Protein AF-A0A8H4F7E0-F1 (afdb_monomer_lite)

Radius of gyration: 32.86 Å; chains: 1; bounding box: 74×113×72 Å

Organism: Mucor circinelloides f. lusitanicus (NCBI:txid29924)

Foldseek 3Di:
DDPVVVVVVVVVVVVVPPPPVDWAWFKALADVVQPDPQWFFFQDQAGTHTDRDDEWTFGDNDLQDGTDTPHAAAADFFAFWDARHQHDGHGDDPPDDADPSMDIGTPPRDDQQAGRDQFHTRHDLQWTWHCDDPCVVTITTHGADDFQDFADFNSSHSAQGADPRTGHHNDPPPPPPDDDDDDDDPDDPPPPVVVVVVVVCVVVVVVVCVVVVVVVVVVVVVVVVVVPDDDDDDDDDDDDDDDDDDDDDPDDDPPPPDDPDPPVVVVVPPPDPPPPDDPPDDDDDDDDDDDDDDDDDDDDDDDDDDD

Secondary structure (DSSP, 8-state):
--HHHHHHHHHHHHHHH------EEEEEB--SS-SSTTEEEEEETTEEEEEE--SS-EE--STTS--EE-S--B-STT-B--BPP---PPBP-TTPPPPTT-EEEEES---SSS-SSTT-BSB-TTEEEE-SGGGTTS-EEEEPBPTTSB-S-GGGBSSSEEETTEEEP----------------------HHHHHHHHHHHHHHHHHHHHHHHHHHHHHHHHHHHTTS---------------------------------SHHHHTTSSSSS-PPPPP-------------------PPPPPP--

pLDDT: mean 73.82, std 23.75, range [30.25, 98.56]

Structure (mmCIF, N/CA/C/O backbone):
data_AF-A0A8H4F7E0-F1
#
_entry.id   AF-A0A8H4F7E0-F1
#
loop_
_atom_site.group_PDB
_atom_site.id
_atom_site.type_symbol
_atom_site.label_atom_id
_atom_site.label_alt_id
_atom_site.label_comp_id
_atom_site.label_asym_id
_atom_site.label_entity_id
_atom_site.label_seq_id
_atom_site.pdbx_PDB_ins_code
_atom_site.Cartn_x
_atom_site.Cartn_y
_atom_site.Cartn_z
_atom_site.occupancy
_atom_site.B_iso_or_equiv
_atom_site.auth_seq_id
_atom_site.auth_comp_id
_atom_site.auth_asym_id
_atom_site.auth_atom_id
_atom_site.pdbx_PDB_model_num
ATOM 1 N N . MET A 1 1 ? 18.004 32.148 -21.676 1.00 52.09 1 MET A N 1
ATOM 2 C CA . MET A 1 1 ? 16.943 31.580 -20.814 1.00 52.09 1 MET A CA 1
ATOM 3 C C . MET A 1 1 ? 16.684 32.565 -19.692 1.00 52.09 1 MET A C 1
ATOM 5 O O . MET A 1 1 ? 17.641 32.924 -19.021 1.00 52.09 1 MET A O 1
ATOM 9 N N . SER A 1 2 ? 15.448 33.059 -19.553 1.00 66.06 2 SER A N 1
ATOM 10 C CA . SER A 1 2 ? 15.092 33.973 -18.457 1.00 66.06 2 SER A CA 1
ATOM 11 C C . SER A 1 2 ? 15.151 33.236 -17.118 1.00 66.06 2 SER A C 1
ATOM 13 O O . SER A 1 2 ? 14.793 32.058 -17.050 1.00 66.06 2 SER A O 1
ATOM 15 N N . ILE A 1 3 ? 15.581 33.935 -16.069 1.00 70.62 3 ILE A N 1
ATOM 16 C CA . ILE A 1 3 ? 15.647 33.444 -14.684 1.00 70.62 3 ILE A CA 1
ATOM 17 C C . ILE A 1 3 ? 14.265 32.947 -14.224 1.00 70.62 3 ILE A C 1
ATOM 19 O O . ILE A 1 3 ? 14.174 31.945 -13.517 1.00 70.62 3 ILE A O 1
ATOM 23 N N . ASP A 1 4 ? 13.191 33.555 -14.731 1.00 67.81 4 ASP A N 1
ATOM 24 C CA . ASP A 1 4 ? 11.808 33.162 -14.437 1.00 67.81 4 ASP A CA 1
ATOM 25 C C . ASP A 1 4 ? 11.470 31.754 -14.946 1.00 67.81 4 ASP A C 1
ATOM 27 O O . ASP A 1 4 ? 10.755 31.002 -14.289 1.00 67.81 4 ASP A O 1
ATOM 31 N N . PHE A 1 5 ? 12.035 31.350 -16.089 1.00 70.69 5 PHE A N 1
ATOM 32 C CA . PHE A 1 5 ? 11.783 30.027 -16.668 1.00 70.69 5 PHE A CA 1
ATOM 33 C C . PHE A 1 5 ? 12.478 28.924 -15.860 1.00 70.69 5 PHE A C 1
ATOM 35 O O . PHE A 1 5 ? 11.916 27.852 -15.654 1.00 70.69 5 PHE A O 1
ATOM 42 N N . ALA A 1 6 ? 13.685 29.198 -15.354 1.00 69.81 6 ALA A N 1
ATOM 43 C CA . ALA A 1 6 ? 14.401 28.273 -14.480 1.00 69.81 6 ALA A CA 1
ATOM 44 C C . ALA A 1 6 ? 13.716 28.137 -13.108 1.00 69.81 6 ALA A C 1
ATOM 46 O O . ALA A 1 6 ? 13.656 27.035 -12.568 1.00 69.81 6 ALA A O 1
ATOM 47 N N . LEU A 1 7 ? 13.148 29.226 -12.575 1.00 71.44 7 LEU A N 1
ATOM 48 C CA . LEU A 1 7 ? 12.414 29.216 -11.308 1.00 71.44 7 LEU A CA 1
ATOM 49 C C . LEU A 1 7 ? 11.110 28.409 -11.409 1.00 71.44 7 LEU A C 1
ATOM 51 O O . LEU A 1 7 ? 10.833 27.589 -10.539 1.00 71.44 7 LEU A O 1
ATOM 55 N N . VAL A 1 8 ? 10.335 28.583 -12.485 1.00 71.25 8 VAL A N 1
ATOM 56 C CA . VAL A 1 8 ? 9.084 27.833 -12.701 1.00 71.25 8 VAL A CA 1
ATOM 57 C C . VAL A 1 8 ? 9.356 26.340 -12.897 1.00 71.25 8 VAL A C 1
ATOM 59 O O . VAL A 1 8 ? 8.666 25.513 -12.303 1.00 71.25 8 VAL A O 1
ATOM 62 N N . VAL A 1 9 ? 10.400 25.978 -13.651 1.00 66.12 9 VAL A N 1
ATOM 63 C CA . VAL A 1 9 ? 10.812 24.573 -13.814 1.00 66.12 9 VAL A CA 1
ATOM 64 C C . VAL A 1 9 ? 11.320 23.984 -12.493 1.00 66.12 9 VAL A C 1
ATOM 66 O O . VAL A 1 9 ? 10.998 22.841 -12.186 1.00 66.12 9 VAL A O 1
ATOM 69 N N . ALA A 1 10 ? 12.041 24.754 -11.672 1.00 56.09 10 ALA A N 1
ATOM 70 C CA . ALA A 1 10 ? 12.473 24.305 -10.350 1.00 56.09 10 ALA A CA 1
ATOM 71 C C . ALA A 1 10 ? 11.293 24.112 -9.381 1.00 56.09 10 ALA A C 1
ATOM 73 O O . ALA A 1 10 ? 11.263 23.116 -8.665 1.00 56.09 10 ALA A O 1
ATOM 74 N N . ILE A 1 11 ? 10.297 25.008 -9.385 1.00 60.09 11 ILE A N 1
ATOM 75 C CA . ILE A 1 11 ? 9.092 24.886 -8.547 1.00 60.09 11 ILE A CA 1
ATOM 76 C C . ILE A 1 11 ? 8.239 23.685 -8.989 1.00 60.09 11 ILE A C 1
ATOM 78 O O . ILE A 1 11 ? 7.778 22.928 -8.139 1.00 60.09 11 ILE A O 1
ATOM 82 N N . LEU A 1 12 ? 8.086 23.452 -10.298 1.00 54.31 12 LEU A N 1
ATOM 83 C CA . LEU A 1 12 ? 7.388 22.272 -10.828 1.00 54.31 12 LEU A CA 1
ATOM 84 C C . LEU A 1 12 ? 8.146 20.967 -10.538 1.00 54.31 12 LEU A C 1
ATOM 86 O O . LEU A 1 12 ? 7.529 19.966 -10.182 1.00 54.31 12 LEU A O 1
ATOM 90 N N . ALA A 1 13 ? 9.479 20.973 -10.620 1.00 50.50 13 ALA A N 1
ATOM 91 C CA . ALA A 1 13 ? 10.297 19.820 -10.248 1.00 50.50 13 ALA A CA 1
ATOM 92 C C . ALA A 1 13 ? 10.236 19.533 -8.736 1.00 50.50 13 ALA A C 1
ATOM 94 O O . ALA A 1 13 ? 10.160 18.375 -8.338 1.00 50.50 13 ALA A O 1
ATOM 95 N N . LEU A 1 14 ? 10.197 20.567 -7.889 1.00 45.16 14 LEU A N 1
ATOM 96 C CA . LEU A 1 14 ? 10.049 20.428 -6.436 1.00 45.16 14 LEU A CA 1
ATOM 97 C C . LEU A 1 14 ? 8.643 19.963 -6.028 1.00 45.16 14 LEU A C 1
ATOM 99 O O . LEU A 1 14 ? 8.519 19.192 -5.078 1.00 45.16 14 LEU A O 1
ATOM 103 N N . ALA A 1 15 ? 7.597 20.350 -6.765 1.00 45.66 15 ALA A N 1
ATOM 104 C CA . ALA A 1 15 ? 6.233 19.876 -6.527 1.00 45.66 15 ALA A CA 1
ATOM 105 C C . ALA A 1 15 ? 6.058 18.369 -6.812 1.00 45.66 15 ALA A C 1
ATOM 107 O O . ALA A 1 15 ? 5.196 17.734 -6.210 1.00 45.66 15 ALA A O 1
ATOM 108 N N . HIS A 1 16 ? 6.895 17.774 -7.671 1.00 43.12 16 HIS A N 1
ATOM 109 C CA . HIS A 1 16 ? 6.851 16.338 -7.981 1.00 43.12 16 HIS A CA 1
ATOM 110 C C . HIS A 1 16 ? 7.743 15.457 -7.090 1.00 43.12 16 HIS A C 1
ATOM 112 O O . HIS A 1 16 ? 7.613 14.237 -7.135 1.00 43.12 16 HIS A O 1
ATOM 118 N N . ILE A 1 17 ? 8.621 16.037 -6.261 1.00 42.78 17 ILE A N 1
ATOM 119 C CA . ILE A 1 17 ? 9.555 15.271 -5.409 1.00 42.78 17 ILE A CA 1
ATOM 120 C C . ILE A 1 17 ? 8.967 14.959 -4.015 1.00 42.78 17 ILE A C 1
ATOM 122 O O . ILE A 1 17 ? 9.519 14.142 -3.284 1.00 42.78 17 ILE A O 1
ATOM 126 N N . ALA A 1 18 ? 7.823 15.532 -3.630 1.00 38.47 18 ALA A N 1
ATOM 127 C CA . ALA A 1 18 ? 7.344 15.476 -2.244 1.00 38.47 18 ALA A CA 1
ATOM 128 C C . ALA A 1 18 ? 5.971 14.813 -2.047 1.00 38.47 18 ALA A C 1
ATOM 130 O O . ALA A 1 18 ? 5.241 15.168 -1.128 1.00 38.47 18 ALA A O 1
ATOM 131 N N . SER A 1 19 ? 5.635 13.794 -2.837 1.00 45.19 19 SER A N 1
ATOM 132 C CA . SER A 1 19 ? 4.630 12.803 -2.416 1.00 45.19 19 SER A CA 1
ATOM 133 C C . SER A 1 19 ? 5.299 11.662 -1.650 1.00 45.19 19 SER A C 1
ATOM 135 O O . SER A 1 19 ? 4.992 10.493 -1.867 1.00 45.19 19 SER A O 1
ATOM 137 N N . ALA A 1 20 ? 6.242 11.989 -0.759 1.00 51.66 20 ALA A N 1
ATOM 138 C CA . ALA A 1 20 ? 6.596 11.060 0.298 1.00 51.66 20 ALA A CA 1
ATOM 139 C C . ALA A 1 20 ? 5.301 10.818 1.073 1.00 51.66 20 ALA A C 1
ATOM 141 O O . ALA A 1 20 ? 4.717 11.755 1.616 1.00 51.66 20 ALA A O 1
ATOM 142 N N . ILE A 1 21 ? 4.800 9.590 1.026 1.00 63.28 21 ILE A N 1
ATOM 143 C CA . ILE A 1 21 ? 3.614 9.193 1.769 1.00 63.28 21 ILE A CA 1
ATOM 144 C C . ILE A 1 21 ? 3.981 9.323 3.251 1.00 63.28 21 ILE A C 1
ATOM 146 O O . ILE A 1 21 ? 4.672 8.470 3.802 1.00 63.28 21 ILE A O 1
ATOM 150 N N . ILE A 1 22 ? 3.608 10.447 3.865 1.00 75.56 22 ILE A N 1
ATOM 151 C CA . ILE A 1 22 ? 3.846 10.688 5.286 1.00 75.56 22 ILE A CA 1
ATOM 152 C C . ILE A 1 22 ? 2.871 9.788 6.029 1.00 75.56 22 ILE A C 1
ATOM 154 O O . ILE A 1 22 ? 1.659 10.010 5.987 1.00 75.56 22 ILE A O 1
ATOM 158 N N . THR A 1 23 ? 3.402 8.759 6.681 1.00 84.44 23 THR A N 1
ATOM 159 C CA . THR A 1 23 ? 2.611 7.978 7.617 1.00 84.44 23 THR A CA 1
ATOM 160 C C . THR A 1 23 ? 2.297 8.837 8.834 1.00 84.44 23 THR A C 1
ATOM 162 O O . THR A 1 23 ? 3.134 9.589 9.340 1.00 84.44 23 THR A O 1
ATOM 165 N N . GLN A 1 24 ? 1.052 8.774 9.285 1.00 91.56 24 GLN A N 1
ATOM 166 C CA . GLN A 1 24 ? 0.583 9.509 10.450 1.00 91.56 24 GLN A CA 1
ATOM 167 C C . GLN A 1 24 ? -0.282 8.606 11.318 1.00 91.56 24 GLN A C 1
ATOM 169 O O . GLN A 1 24 ? -0.902 7.660 10.836 1.00 91.56 24 GLN A O 1
ATOM 174 N N . ASN A 1 25 ? -0.348 8.916 12.609 1.00 94.56 25 ASN A N 1
ATOM 175 C CA . ASN A 1 25 ? -1.309 8.266 13.485 1.00 94.56 25 ASN A CA 1
ATOM 176 C C . ASN A 1 25 ? -2.705 8.788 13.136 1.00 94.56 25 ASN A C 1
ATOM 178 O O . ASN A 1 25 ? -2.961 9.988 13.237 1.00 94.56 25 ASN A O 1
ATOM 182 N N . SER A 1 26 ? -3.602 7.897 12.739 1.00 95.88 26 SER A N 1
ATOM 183 C CA . SER A 1 26 ? -4.971 8.201 12.340 1.00 95.88 26 SER A CA 1
ATOM 184 C C . SER A 1 26 ? -5.974 7.413 13.167 1.00 95.88 26 SER A C 1
ATOM 186 O O . SER A 1 26 ? -5.718 6.273 13.550 1.00 95.88 26 SER A O 1
ATOM 188 N N . VAL A 1 27 ? -7.128 8.023 13.432 1.00 96.25 27 VAL A N 1
ATOM 189 C CA . VAL A 1 27 ? -8.241 7.369 14.128 1.00 96.25 27 VAL A CA 1
ATOM 190 C C . VAL A 1 27 ? -9.155 6.698 13.113 1.00 96.25 27 VAL A C 1
ATOM 192 O O . VAL A 1 27 ? -9.577 7.334 12.147 1.00 96.25 27 VAL A O 1
ATOM 195 N N . ILE A 1 28 ? -9.510 5.440 13.360 1.00 96.69 28 ILE A N 1
ATOM 196 C CA . ILE A 1 28 ? -10.517 4.716 12.580 1.00 96.69 28 ILE A CA 1
ATOM 197 C C . ILE A 1 28 ? -11.597 4.118 13.468 1.00 96.69 28 ILE A C 1
ATOM 199 O O . ILE A 1 28 ? -11.362 3.845 14.643 1.00 96.69 28 ILE A O 1
ATOM 203 N N . ASN A 1 29 ? -12.764 3.849 12.884 1.00 96.56 29 ASN A N 1
ATOM 204 C CA . ASN A 1 29 ? -13.910 3.247 13.569 1.00 96.56 29 ASN A CA 1
ATOM 205 C C . ASN A 1 29 ? -13.861 1.711 13.510 1.00 96.56 29 ASN A C 1
ATOM 207 O O . ASN A 1 29 ? -14.858 1.052 13.205 1.00 96.56 29 ASN A O 1
ATOM 211 N N . CYS A 1 30 ? -12.677 1.147 13.741 1.00 95.56 30 CYS A N 1
ATOM 212 C CA . CYS A 1 30 ? -12.474 -0.292 13.805 1.00 95.56 30 CYS A CA 1
ATOM 213 C C . CYS A 1 30 ? -11.803 -0.698 15.108 1.00 95.56 30 CYS A C 1
ATOM 215 O O . CYS A 1 30 ? -10.970 0.029 15.649 1.00 95.56 30 CYS A O 1
ATOM 217 N N . THR A 1 31 ? -12.097 -1.919 15.536 1.00 94.38 31 THR A N 1
ATOM 218 C CA . THR A 1 31 ? -11.361 -2.656 16.563 1.00 94.38 31 THR A CA 1
ATOM 219 C C . THR A 1 31 ? -10.933 -4.008 15.989 1.00 94.38 31 THR A C 1
ATOM 221 O O . THR A 1 31 ? -11.496 -4.462 14.993 1.00 94.38 31 THR A O 1
ATOM 224 N N . TRP A 1 32 ? -9.941 -4.659 16.604 1.00 91.69 32 TRP A N 1
ATOM 225 C CA . TRP A 1 32 ? -9.532 -6.019 16.235 1.00 91.69 32 TRP A CA 1
ATOM 226 C C . TRP A 1 32 ? -9.619 -6.943 17.451 1.00 91.69 32 TRP A C 1
ATOM 228 O O . TRP A 1 32 ? -8.812 -6.790 18.371 1.00 91.69 32 TRP A O 1
ATOM 238 N N . PRO A 1 33 ? -10.564 -7.900 17.469 1.00 92.56 33 PRO A N 1
ATOM 239 C CA . PRO A 1 33 ? -11.660 -8.078 16.506 1.00 92.56 33 PRO A CA 1
ATOM 240 C C . PRO A 1 33 ? -12.688 -6.930 16.560 1.00 92.56 33 PRO A C 1
ATOM 242 O O . PRO A 1 33 ? -12.699 -6.127 17.499 1.00 92.56 33 PRO A O 1
ATOM 245 N N . CYS A 1 34 ? -13.559 -6.847 15.553 1.00 95.31 34 CYS A N 1
ATOM 246 C CA . CYS A 1 34 ? -14.749 -6.001 15.630 1.00 95.31 34 CYS A CA 1
ATOM 247 C C . CYS A 1 34 ? -15.677 -6.490 16.754 1.00 95.31 34 CYS A C 1
ATOM 249 O O . CYS A 1 34 ? -15.632 -7.656 17.145 1.00 95.31 34 CYS A O 1
ATOM 251 N N . SER A 1 35 ? -16.508 -5.597 17.304 1.00 93.88 35 SER A N 1
ATOM 252 C CA . SER A 1 35 ? -17.422 -5.961 18.401 1.00 93.88 35 SER A CA 1
ATOM 253 C C . SER A 1 35 ? -18.470 -7.000 17.990 1.00 93.88 35 SER A C 1
ATOM 255 O O . SER A 1 35 ? -18.877 -7.812 18.815 1.00 93.88 35 SER A O 1
ATOM 257 N N . ASP A 1 36 ? -18.900 -6.967 16.729 1.00 93.19 36 ASP A N 1
ATOM 258 C CA . ASP A 1 36 ? -19.715 -8.015 16.120 1.00 93.19 36 ASP A CA 1
ATOM 259 C C . ASP A 1 36 ? -18.788 -9.055 15.476 1.00 93.19 36 ASP A C 1
ATOM 261 O O . ASP A 1 36 ? -17.899 -8.702 14.700 1.00 93.19 36 ASP A O 1
ATOM 265 N N . ALA A 1 37 ? -19.003 -10.333 15.793 1.00 91.81 37 ALA A N 1
ATOM 266 C CA . ALA A 1 37 ? -18.215 -11.447 15.275 1.00 91.81 37 ALA A CA 1
ATOM 267 C C . ALA A 1 37 ? -18.381 -11.656 13.759 1.00 91.81 37 ALA A C 1
ATOM 269 O O . ALA A 1 37 ? -17.514 -12.265 13.139 1.00 91.81 37 ALA A O 1
ATOM 270 N N . ALA A 1 38 ? -19.475 -11.164 13.166 1.00 93.25 38 ALA A N 1
ATOM 271 C CA . ALA A 1 38 ? -19.712 -11.197 11.723 1.00 93.25 38 ALA A CA 1
ATOM 272 C C . ALA A 1 38 ? -19.187 -9.946 10.991 1.00 93.25 38 ALA A C 1
ATOM 274 O O . ALA A 1 38 ? -19.313 -9.849 9.767 1.00 93.25 38 ALA A O 1
ATOM 275 N N . ALA A 1 39 ? -18.644 -8.968 11.725 1.00 96.06 39 ALA A N 1
ATOM 276 C CA . ALA A 1 39 ? -18.116 -7.739 11.156 1.00 96.06 39 ALA A CA 1
ATOM 277 C C . ALA A 1 39 ? -16.594 -7.784 11.012 1.00 96.06 39 ALA A C 1
ATOM 279 O O . ALA A 1 39 ? -15.874 -8.285 11.874 1.00 96.06 39 ALA A O 1
ATOM 280 N N . GLU A 1 40 ? -16.100 -7.160 9.948 1.00 96.88 40 GLU A N 1
ATOM 281 C CA . GLU A 1 40 ? -14.674 -6.941 9.726 1.00 96.88 40 GLU A CA 1
ATOM 282 C C . GLU A 1 40 ? -14.412 -5.454 9.461 1.00 96.88 40 GLU A C 1
ATOM 284 O O . GLU A 1 40 ? -15.325 -4.684 9.147 1.00 96.88 40 GLU A O 1
ATOM 289 N N . CYS A 1 41 ? -13.163 -5.017 9.623 1.00 97.38 41 CYS A N 1
ATOM 290 C CA . CYS A 1 41 ? -12.792 -3.626 9.385 1.00 97.38 41 CYS A CA 1
ATOM 291 C C . CYS A 1 41 ? -12.715 -3.353 7.878 1.00 97.38 41 CYS A C 1
ATOM 293 O O . CYS A 1 41 ? -11.684 -3.587 7.245 1.00 97.38 41 CYS A O 1
ATOM 295 N N . VAL A 1 42 ? -13.807 -2.862 7.298 1.00 97.56 42 VAL A N 1
ATOM 296 C CA . VAL A 1 42 ? -13.904 -2.561 5.869 1.00 97.56 42 VAL A CA 1
ATOM 297 C C . VAL A 1 42 ? -13.346 -1.167 5.595 1.00 97.56 42 VAL A C 1
ATOM 299 O O . VAL A 1 42 ? -13.719 -0.196 6.255 1.00 97.56 42 VAL A O 1
ATOM 302 N N . VAL A 1 43 ? -12.469 -1.066 4.595 1.00 97.06 43 VAL A N 1
ATOM 303 C CA . VAL A 1 43 ? -11.902 0.190 4.095 1.00 97.06 43 VAL A CA 1
ATOM 304 C C . VAL A 1 43 ? -12.634 0.606 2.822 1.00 97.06 43 VAL A C 1
ATOM 306 O O . VAL A 1 43 ? -12.824 -0.181 1.897 1.00 97.06 43 VAL A O 1
ATOM 309 N N . THR A 1 44 ? -13.029 1.868 2.775 1.00 96.81 44 THR A N 1
ATOM 310 C CA . THR A 1 44 ? -13.766 2.518 1.686 1.00 96.81 44 THR A CA 1
ATOM 311 C C . THR A 1 44 ? -13.111 3.863 1.363 1.00 96.81 44 THR A C 1
ATOM 313 O O . THR A 1 44 ? -12.305 4.341 2.167 1.00 96.81 44 THR A O 1
ATOM 316 N N . PRO A 1 45 ? -13.413 4.499 0.218 1.00 95.50 45 PRO A N 1
ATOM 317 C CA . PRO A 1 45 ? -12.938 5.855 -0.068 1.00 95.50 45 PRO A CA 1
ATOM 318 C C . PRO A 1 45 ? -13.314 6.885 1.010 1.00 95.50 45 PRO A C 1
ATOM 320 O O . PRO A 1 45 ? -12.596 7.865 1.198 1.00 95.50 45 PRO A O 1
ATOM 323 N N . GLU A 1 46 ? -14.407 6.652 1.737 1.00 96.00 46 GLU A N 1
ATOM 324 C CA . GLU A 1 46 ? -14.927 7.541 2.775 1.00 96.00 46 GLU A CA 1
ATOM 325 C C . GLU A 1 46 ? -14.271 7.318 4.146 1.00 96.00 46 GLU A C 1
ATOM 327 O O . GLU A 1 46 ? -14.267 8.218 4.985 1.00 96.00 46 GLU A O 1
ATOM 332 N N . GLY A 1 47 ? -13.714 6.131 4.401 1.00 96.06 47 GLY A N 1
ATOM 333 C CA . GLY A 1 47 ? -13.089 5.805 5.681 1.00 96.06 47 GLY A CA 1
ATOM 334 C C . GLY A 1 47 ? -12.942 4.309 5.942 1.00 96.06 47 GLY A C 1
ATOM 335 O O . GLY A 1 47 ? -13.131 3.477 5.056 1.00 96.06 47 GLY A O 1
ATOM 336 N N . ALA A 1 48 ? -12.615 3.966 7.187 1.00 96.81 48 ALA A N 1
ATOM 337 C CA . ALA A 1 48 ? -12.527 2.587 7.659 1.00 96.81 48 ALA A CA 1
ATOM 338 C C . ALA A 1 48 ? -13.443 2.368 8.870 1.00 96.81 48 ALA A C 1
ATOM 340 O O . ALA A 1 48 ? -13.446 3.177 9.807 1.00 96.81 48 ALA A O 1
ATOM 341 N N . GLY A 1 49 ? -14.216 1.280 8.853 1.00 97.06 49 GLY A N 1
ATOM 342 C CA . GLY A 1 49 ? -15.141 0.948 9.934 1.00 97.06 49 GLY A CA 1
ATOM 343 C C . GLY A 1 49 ? -15.535 -0.526 9.981 1.00 97.06 49 GLY A C 1
ATOM 344 O O . GLY A 1 49 ? -15.534 -1.203 8.955 1.00 97.06 49 GLY A O 1
ATOM 345 N N . CYS A 1 50 ? -15.896 -1.013 11.170 1.00 97.25 50 CYS A N 1
ATOM 346 C CA . CYS A 1 50 ? -16.449 -2.358 11.339 1.00 97.25 50 CYS A CA 1
ATOM 347 C C . CYS A 1 50 ? -17.807 -2.483 10.631 1.00 97.25 50 CYS A C 1
ATOM 349 O O . CYS A 1 50 ? -18.756 -1.780 10.979 1.00 97.25 50 CYS A O 1
ATOM 351 N N . GLN A 1 51 ? -17.898 -3.374 9.643 1.00 96.50 51 GLN A N 1
ATOM 352 C CA . GLN A 1 51 ? -19.105 -3.628 8.853 1.00 96.50 51 GLN A CA 1
ATOM 353 C C . GLN A 1 51 ? -19.280 -5.131 8.629 1.00 96.50 51 GLN A C 1
ATOM 355 O O . GLN A 1 51 ? -18.295 -5.856 8.493 1.00 96.50 51 GLN A O 1
ATOM 360 N N . ILE A 1 52 ? -20.530 -5.595 8.556 1.00 94.19 52 ILE A N 1
ATOM 361 C CA . ILE A 1 52 ? -20.838 -6.980 8.175 1.00 94.19 52 ILE A CA 1
ATOM 362 C C . ILE A 1 52 ? -20.398 -7.184 6.724 1.00 94.19 52 ILE A C 1
ATOM 364 O O . ILE A 1 52 ? -20.814 -6.443 5.828 1.00 94.19 52 ILE A O 1
ATOM 368 N N . VAL A 1 53 ? -19.538 -8.172 6.494 1.00 88.31 53 VAL A N 1
ATOM 369 C CA . VAL A 1 53 ? -18.920 -8.386 5.182 1.00 88.31 53 VAL A CA 1
ATOM 370 C C . VAL A 1 53 ? -19.916 -9.047 4.236 1.00 88.31 53 VAL A C 1
ATOM 372 O O . VAL A 1 53 ? -20.422 -10.135 4.498 1.00 88.31 53 VAL A O 1
ATOM 375 N N . GLN A 1 54 ? -20.192 -8.386 3.112 1.00 88.94 54 GLN A N 1
ATOM 376 C CA . GLN A 1 54 ? -20.972 -8.940 2.007 1.00 88.94 54 GLN A CA 1
ATOM 377 C C . GLN A 1 54 ? -20.326 -8.549 0.676 1.00 88.94 54 GLN A C 1
ATOM 379 O O . GLN A 1 54 ? -20.157 -7.360 0.386 1.00 88.94 54 GLN A O 1
ATOM 384 N N . GLY A 1 55 ? -19.994 -9.558 -0.132 1.00 91.44 55 GLY A N 1
ATOM 385 C CA . GLY A 1 55 ? -19.387 -9.393 -1.452 1.00 91.44 55 GLY A CA 1
ATOM 386 C C . GLY A 1 55 ? -17.949 -8.868 -1.420 1.00 91.44 55 GLY A C 1
ATOM 387 O O . GLY A 1 55 ? -17.224 -9.026 -0.440 1.00 91.44 55 GLY A O 1
ATOM 388 N N . ASP A 1 56 ? -17.559 -8.237 -2.523 1.00 94.56 56 ASP A N 1
ATOM 389 C CA . ASP A 1 56 ? -16.208 -7.738 -2.767 1.00 94.56 56 ASP A CA 1
ATOM 390 C C . ASP A 1 56 ? -15.907 -6.501 -1.908 1.00 94.56 56 ASP A C 1
ATOM 392 O O . ASP A 1 56 ? -16.540 -5.449 -2.059 1.00 94.56 56 ASP A O 1
ATOM 396 N N . LYS A 1 57 ? -14.934 -6.615 -0.998 1.00 96.50 57 LYS A N 1
ATOM 397 C CA . LYS A 1 57 ? -14.548 -5.546 -0.068 1.00 96.50 57 LYS A CA 1
ATOM 398 C C . LYS A 1 57 ? -13.037 -5.495 0.133 1.00 96.50 57 LYS A C 1
ATOM 400 O O . LYS A 1 57 ? -12.322 -6.470 -0.087 1.00 96.50 57 LYS A O 1
ATOM 405 N N . TRP A 1 58 ? -12.565 -4.338 0.587 1.00 97.62 58 TRP A N 1
ATOM 406 C CA . TRP A 1 58 ? -11.216 -4.158 1.111 1.00 97.62 58 TRP A CA 1
ATOM 407 C C . TRP A 1 58 ? -11.255 -4.243 2.625 1.00 97.62 58 TRP A C 1
ATOM 409 O O . TRP A 1 58 ? -12.004 -3.503 3.257 1.00 97.62 58 TRP A O 1
ATOM 419 N N . ILE A 1 59 ? -10.453 -5.130 3.199 1.00 97.19 59 ILE A N 1
ATOM 420 C CA . ILE A 1 59 ? -10.527 -5.463 4.617 1.00 97.19 59 ILE A CA 1
ATOM 421 C C . ILE A 1 59 ? -9.172 -5.257 5.271 1.00 97.19 59 ILE A C 1
ATOM 423 O O . ILE A 1 59 ? -8.143 -5.754 4.812 1.00 97.19 59 ILE A O 1
ATOM 427 N N . LEU A 1 60 ? -9.171 -4.497 6.356 1.00 96.25 60 LEU A N 1
ATOM 428 C CA . LEU A 1 60 ? -8.001 -4.236 7.168 1.00 96.25 60 LEU A CA 1
ATOM 429 C C . LEU A 1 60 ? -7.944 -5.249 8.315 1.00 96.25 60 LEU A C 1
ATOM 431 O O . LEU A 1 60 ? -8.486 -5.025 9.393 1.00 96.25 60 LEU A O 1
ATOM 435 N N . ASN A 1 61 ? -7.255 -6.366 8.095 1.00 93.31 61 ASN A N 1
ATOM 436 C CA . ASN A 1 61 ? -7.179 -7.465 9.071 1.00 93.31 61 ASN A CA 1
ATOM 437 C C . ASN A 1 61 ? -6.282 -7.152 10.282 1.00 93.31 61 ASN A C 1
ATOM 439 O O . ASN A 1 61 ? -6.297 -7.872 11.276 1.00 93.31 61 ASN A O 1
ATOM 443 N N . SER A 1 62 ? -5.448 -6.116 10.186 1.00 92.69 62 SER A N 1
ATOM 444 C CA . SER A 1 62 ? -4.499 -5.725 11.227 1.00 92.69 62 SER A CA 1
ATOM 445 C C . SER A 1 62 ? -4.145 -4.243 11.097 1.00 92.69 62 SER A C 1
ATOM 447 O O . SER A 1 62 ? -3.997 -3.766 9.970 1.00 92.69 62 SER A O 1
ATOM 449 N N . PRO A 1 63 ? -3.905 -3.529 12.213 1.00 91.06 63 PRO A N 1
ATOM 450 C CA . PRO A 1 63 ? -3.532 -2.113 12.199 1.00 91.06 63 PRO A CA 1
ATOM 451 C C . PRO A 1 63 ? -2.186 -1.818 11.521 1.00 91.06 63 PRO A C 1
ATOM 453 O O . PRO A 1 63 ? -1.892 -0.664 11.236 1.00 91.06 63 PRO A O 1
ATOM 456 N N . LYS A 1 64 ? -1.348 -2.839 11.292 1.00 90.19 64 LYS A N 1
ATOM 457 C CA . LYS A 1 64 ? 0.009 -2.693 10.732 1.00 90.19 64 LYS A CA 1
ATOM 458 C C . LYS A 1 64 ? 0.135 -3.160 9.281 1.00 90.19 64 LYS A C 1
ATOM 460 O O . LYS A 1 64 ? 1.237 -3.177 8.742 1.00 90.19 64 LYS A O 1
ATOM 465 N N . LYS A 1 65 ? -0.958 -3.613 8.662 1.00 91.19 65 LYS A N 1
ATOM 466 C CA . LYS A 1 65 ? -0.938 -4.208 7.319 1.00 91.19 65 LYS A CA 1
ATOM 467 C C . LYS A 1 65 ? -1.734 -3.367 6.330 1.00 91.19 65 LYS A C 1
ATOM 469 O O . LYS A 1 65 ? -2.627 -2.615 6.708 1.00 91.19 65 LYS A O 1
ATOM 474 N N . ALA A 1 66 ? -1.416 -3.509 5.049 1.00 93.69 66 ALA A N 1
ATOM 475 C CA . ALA A 1 66 ? -2.278 -3.021 3.979 1.00 93.69 66 ALA A CA 1
ATOM 476 C C . ALA A 1 66 ? -3.608 -3.794 3.956 1.00 93.69 66 ALA A C 1
ATOM 478 O O . ALA A 1 66 ? -3.624 -4.978 4.317 1.00 93.69 66 ALA A O 1
ATOM 479 N N . PRO A 1 67 ? -4.714 -3.157 3.533 1.00 95.75 67 PRO A N 1
ATOM 480 C CA . PRO A 1 67 ? -5.975 -3.853 3.357 1.00 95.75 67 PRO A CA 1
ATOM 481 C C . PRO A 1 67 ? -5.857 -4.946 2.284 1.00 95.75 67 PRO A C 1
ATOM 483 O O . PRO A 1 67 ? -5.089 -4.845 1.321 1.00 95.75 67 PRO A O 1
ATOM 486 N N . VAL A 1 68 ? -6.634 -6.009 2.459 1.00 95.62 68 VAL A N 1
ATOM 487 C CA . VAL A 1 68 ? -6.703 -7.164 1.564 1.00 95.62 68 VAL A CA 1
ATOM 488 C C . VAL A 1 68 ? -8.064 -7.173 0.884 1.00 95.62 68 VAL A C 1
ATOM 490 O O . VAL A 1 68 ? -9.083 -6.938 1.525 1.00 95.62 68 VAL A O 1
ATOM 493 N N . PHE A 1 69 ? -8.075 -7.419 -0.421 1.00 96.81 69 PHE A N 1
ATOM 494 C CA . PHE A 1 69 ? -9.308 -7.569 -1.177 1.00 96.81 69 PHE A CA 1
ATOM 495 C C . PHE A 1 69 ? -9.844 -8.991 -1.007 1.00 96.81 69 PHE A C 1
ATOM 497 O O . PHE A 1 69 ? -9.093 -9.944 -1.199 1.00 96.81 69 PHE A O 1
ATOM 504 N N . THR A 1 70 ? -11.116 -9.140 -0.652 1.00 94.88 70 THR A N 1
ATOM 505 C CA . THR A 1 70 ? -11.749 -10.456 -0.434 1.00 94.88 70 THR A CA 1
ATOM 506 C C . THR A 1 70 ? -12.564 -10.967 -1.618 1.00 94.88 70 THR A C 1
ATOM 508 O O . THR A 1 70 ? -13.098 -12.071 -1.561 1.00 94.88 70 THR A O 1
ATOM 511 N N . GLY A 1 71 ? -12.665 -10.180 -2.689 1.00 94.06 71 GLY A N 1
ATOM 512 C CA . GLY A 1 71 ? -13.390 -10.554 -3.898 1.00 94.06 71 GLY A CA 1
ATOM 513 C C . GLY A 1 71 ? -12.557 -11.325 -4.923 1.00 94.06 71 GLY A C 1
ATOM 514 O O . GLY A 1 71 ? -11.449 -11.797 -4.662 1.00 94.06 71 GLY A O 1
ATOM 515 N N . SER A 1 72 ? -13.091 -11.403 -6.142 1.00 95.19 72 SER A N 1
ATOM 516 C CA . SER A 1 72 ? -12.410 -12.060 -7.263 1.00 95.19 72 SER A CA 1
ATOM 517 C C . SER A 1 72 ? -11.195 -11.270 -7.776 1.00 95.19 72 SER A C 1
ATOM 519 O O . SER A 1 72 ? -11.234 -10.047 -7.953 1.00 95.19 72 SER A O 1
ATOM 521 N N . TYR A 1 73 ? -10.101 -11.987 -8.036 1.00 96.31 73 TYR A N 1
ATOM 522 C CA . TYR A 1 73 ? -8.868 -11.410 -8.566 1.00 96.31 73 TYR A CA 1
ATOM 523 C C . TYR A 1 73 ? -8.846 -11.409 -10.096 1.00 96.31 73 TYR A C 1
ATOM 525 O O . TYR A 1 73 ? -9.240 -12.373 -10.754 1.00 96.31 73 TYR A O 1
ATOM 533 N N . VAL A 1 74 ? -8.313 -10.335 -10.670 1.00 97.12 74 VAL A N 1
ATOM 534 C CA . VAL A 1 74 ? -8.164 -10.169 -12.116 1.00 97.12 74 VAL A CA 1
ATOM 535 C C . VAL A 1 74 ? -6.846 -10.791 -12.571 1.00 97.12 74 VAL A C 1
ATOM 537 O O . VAL A 1 74 ? -5.768 -10.307 -12.236 1.00 97.12 74 VAL A O 1
ATOM 540 N N . SER A 1 75 ? -6.919 -11.861 -13.362 1.00 96.19 75 SER A N 1
ATOM 541 C CA . SER A 1 75 ? -5.746 -12.631 -13.810 1.00 96.19 75 SER A CA 1
ATOM 542 C C . SER A 1 75 ? -5.184 -12.213 -15.172 1.00 96.19 75 SER A C 1
ATOM 544 O O . SER A 1 75 ? -4.181 -12.766 -15.617 1.00 96.19 75 SER A O 1
ATOM 546 N N . ARG A 1 76 ? -5.814 -11.254 -15.863 1.00 96.81 76 ARG A N 1
ATOM 547 C CA . ARG A 1 76 ? -5.427 -10.840 -17.221 1.00 96.81 76 ARG A CA 1
ATOM 548 C C . ARG A 1 76 ? -4.891 -9.415 -17.247 1.00 96.81 76 ARG A C 1
ATOM 550 O O . ARG A 1 76 ? -5.444 -8.515 -16.619 1.00 96.81 76 ARG A O 1
ATOM 557 N N . MET A 1 77 ? -3.844 -9.211 -18.041 1.00 96.81 77 MET A N 1
ATOM 558 C CA . MET A 1 77 ? -3.281 -7.889 -18.302 1.00 96.81 77 MET A CA 1
ATOM 559 C C . MET A 1 77 ? -4.304 -6.986 -19.011 1.00 96.81 77 MET A C 1
ATOM 561 O O . MET A 1 77 ? -5.156 -7.463 -19.759 1.00 96.81 77 MET A O 1
ATOM 565 N N . THR A 1 78 ? -4.211 -5.675 -18.786 1.00 96.62 78 THR A N 1
ATOM 566 C CA . THR A 1 78 ? -5.060 -4.603 -19.347 1.00 96.62 78 THR A CA 1
ATOM 567 C C . THR A 1 78 ? -6.548 -4.670 -19.000 1.00 96.62 78 THR A C 1
ATOM 569 O O . THR A 1 78 ? -7.320 -3.833 -19.456 1.00 96.62 78 THR A O 1
ATOM 572 N N . MET A 1 79 ? -6.959 -5.621 -18.160 1.00 98.06 79 MET A N 1
ATOM 573 C CA . MET A 1 79 ? -8.315 -5.654 -17.625 1.00 98.06 79 MET A CA 1
ATOM 574 C C . MET A 1 79 ? -8.486 -4.595 -16.529 1.00 98.06 79 MET A C 1
ATOM 576 O O . MET A 1 79 ? -7.533 -4.359 -15.779 1.00 98.06 79 MET A O 1
ATOM 580 N N . PRO A 1 80 ? -9.680 -3.986 -16.402 1.00 98.06 80 PRO A N 1
ATOM 581 C CA . PRO A 1 80 ? -9.977 -3.064 -15.316 1.00 98.06 80 PRO A CA 1
ATOM 582 C C . PRO A 1 80 ? -9.734 -3.702 -13.948 1.00 98.06 80 PRO A C 1
ATOM 584 O O . PRO A 1 80 ? -10.074 -4.867 -13.740 1.00 98.06 80 PRO A O 1
ATOM 587 N N . CYS A 1 81 ? -9.168 -2.933 -13.023 1.00 97.88 81 CYS A N 1
ATOM 588 C CA . CYS A 1 81 ? -8.936 -3.355 -11.646 1.00 97.88 81 CYS A CA 1
ATOM 589 C C . CYS A 1 81 ? -9.592 -2.406 -10.649 1.00 97.88 81 CYS A C 1
ATOM 591 O O . CYS A 1 81 ? -9.894 -1.252 -10.951 1.00 97.88 81 CYS A O 1
ATOM 593 N N . ILE A 1 82 ? -9.803 -2.913 -9.441 1.00 97.62 82 ILE A N 1
ATOM 594 C CA . ILE A 1 82 ? -10.271 -2.151 -8.292 1.00 97.62 82 ILE A CA 1
ATOM 595 C C . ILE A 1 82 ? -9.024 -1.812 -7.466 1.00 97.62 82 ILE A C 1
ATOM 597 O O . ILE A 1 82 ? -8.423 -2.730 -6.898 1.00 97.62 82 ILE A O 1
ATOM 601 N N . PRO A 1 83 ? -8.592 -0.539 -7.412 1.00 97.19 83 PRO A N 1
ATOM 602 C CA . PRO A 1 83 ? -7.483 -0.133 -6.560 1.00 97.19 83 PRO A CA 1
ATOM 603 C C . PRO A 1 83 ? -7.892 -0.161 -5.083 1.00 97.19 83 PRO A C 1
ATOM 605 O O . PRO A 1 83 ? -9.075 -0.057 -4.742 1.00 97.19 83 PRO A O 1
ATOM 608 N N . ALA A 1 84 ? -6.908 -0.288 -4.196 1.00 96.69 84 ALA A N 1
ATOM 609 C CA . ALA A 1 84 ? -7.132 -0.149 -2.767 1.00 96.69 84 ALA A CA 1
ATOM 610 C C . ALA A 1 84 ? -7.531 1.300 -2.437 1.00 96.69 84 ALA A C 1
ATOM 612 O O . ALA A 1 84 ? -6.857 2.236 -2.873 1.00 96.69 84 ALA A O 1
ATOM 613 N N . PRO A 1 85 ? -8.613 1.520 -1.673 1.00 96.00 85 PRO A N 1
ATOM 614 C CA . PRO A 1 85 ? -9.015 2.858 -1.279 1.00 96.00 85 PRO A CA 1
ATOM 615 C C . PRO A 1 85 ? -7.989 3.467 -0.318 1.00 96.00 85 PRO A C 1
ATOM 617 O O . PRO A 1 85 ? -7.483 2.796 0.583 1.00 96.00 85 PRO A O 1
ATOM 620 N N . ILE A 1 86 ? -7.724 4.763 -0.491 1.00 94.88 86 ILE A N 1
ATOM 621 C CA . ILE A 1 86 ? -6.835 5.556 0.368 1.00 94.88 86 ILE A CA 1
ATOM 622 C C . ILE A 1 86 ? -7.644 6.728 0.955 1.00 94.88 86 ILE A C 1
ATOM 624 O O . ILE A 1 86 ? -7.480 7.869 0.517 1.00 94.88 86 ILE A O 1
ATOM 628 N N . PRO A 1 87 ? -8.578 6.473 1.895 1.00 95.19 87 PRO A N 1
ATOM 629 C CA . PRO A 1 87 ? -9.343 7.528 2.551 1.00 95.19 87 PRO A CA 1
ATOM 630 C C . PRO A 1 87 ? -8.454 8.537 3.282 1.00 95.19 87 PRO A C 1
ATOM 632 O O . PRO A 1 87 ? -7.396 8.202 3.828 1.00 95.19 87 PRO A O 1
ATOM 635 N N . GLN A 1 88 ? -8.944 9.774 3.358 1.00 94.19 88 GLN A N 1
ATOM 636 C CA . GLN A 1 88 ? -8.390 10.805 4.232 1.00 94.19 88 GLN A CA 1
ATOM 637 C C . GLN A 1 88 ? -8.914 10.589 5.652 1.00 94.19 88 GLN A C 1
ATOM 639 O O . GLN A 1 88 ? -10.029 10.983 5.986 1.00 94.19 88 GLN A O 1
ATOM 644 N N . LEU A 1 89 ? -8.118 9.925 6.487 1.00 93.62 89 LEU A N 1
ATOM 645 C CA . LEU A 1 89 ? -8.512 9.616 7.858 1.00 93.62 89 LEU A CA 1
ATOM 646 C C . LEU A 1 89 ? -8.197 10.764 8.833 1.00 93.62 89 LEU A C 1
ATOM 648 O O . LEU A 1 89 ? -7.181 11.446 8.662 1.00 93.62 89 LEU A O 1
ATOM 652 N N . PRO A 1 90 ? -9.006 10.952 9.894 1.00 93.94 90 PRO A N 1
ATOM 653 C CA . PRO A 1 90 ? -8.726 11.930 10.941 1.00 93.94 90 PRO A CA 1
ATOM 654 C C . PRO A 1 90 ? -7.372 11.678 11.608 1.00 93.94 90 PRO A C 1
ATOM 656 O O . PRO A 1 90 ? -7.070 10.553 12.008 1.00 93.94 90 PRO A O 1
ATOM 659 N N . VAL A 1 91 ? -6.570 12.730 11.768 1.00 94.56 91 VAL A N 1
ATOM 660 C CA . VAL A 1 91 ? -5.261 12.651 12.432 1.00 94.56 91 VAL A CA 1
ATOM 661 C C . VAL A 1 91 ? -5.449 12.567 13.946 1.00 94.56 91 VAL A C 1
ATOM 663 O O . VAL A 1 91 ? -6.148 13.385 14.547 1.00 94.56 91 VAL A O 1
ATOM 666 N N . ALA A 1 92 ? -4.806 11.587 14.575 1.00 93.69 92 ALA A N 1
ATOM 667 C CA . ALA A 1 92 ? -4.740 11.469 16.021 1.00 93.69 92 ALA A 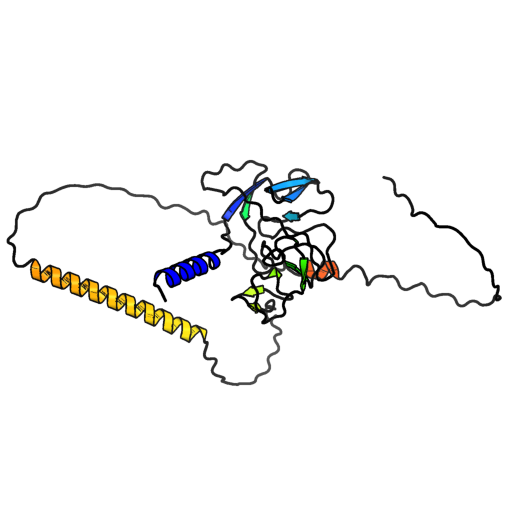CA 1
ATOM 668 C C . ALA A 1 92 ? -3.718 12.473 16.575 1.00 93.69 92 ALA A C 1
ATOM 670 O O . ALA A 1 92 ? -2.538 12.465 16.228 1.00 93.69 92 ALA A O 1
ATOM 671 N N . THR A 1 93 ? -4.184 13.337 17.467 1.00 93.12 93 THR A N 1
ATOM 672 C CA . THR A 1 93 ? -3.374 14.294 18.223 1.00 93.12 93 THR A CA 1
ATOM 673 C C . THR A 1 93 ? -3.229 13.815 19.672 1.00 93.12 93 THR A C 1
ATOM 675 O O . THR A 1 93 ? -4.010 12.968 20.111 1.00 93.12 93 THR A O 1
ATOM 678 N N . PRO A 1 94 ? -2.293 14.368 20.464 1.00 90.12 94 PRO A N 1
ATOM 679 C CA . PRO A 1 94 ? -2.126 13.989 21.872 1.00 90.12 94 PRO A CA 1
ATOM 680 C C . PRO A 1 94 ? -3.392 14.133 22.735 1.00 90.12 94 PRO A C 1
ATOM 682 O O . PRO A 1 94 ? -3.518 13.448 23.743 1.00 90.12 94 PRO A O 1
ATOM 685 N N . ASN A 1 95 ? -4.331 14.997 22.333 1.00 91.81 95 ASN A N 1
ATOM 686 C CA . ASN A 1 95 ? -5.582 15.255 23.054 1.00 91.81 95 ASN A CA 1
ATOM 687 C C . ASN A 1 95 ? -6.790 14.520 22.450 1.00 91.81 95 ASN A C 1
ATOM 689 O O . ASN A 1 95 ? -7.927 14.749 22.865 1.00 91.81 95 ASN A O 1
ATOM 693 N N . THR A 1 96 ? -6.580 13.676 21.439 1.00 90.88 96 THR A N 1
ATOM 694 C CA . THR A 1 96 ? -7.674 12.973 20.774 1.00 90.88 96 THR A CA 1
ATOM 695 C C . THR A 1 96 ? -8.298 11.956 21.728 1.00 90.88 96 THR A C 1
ATOM 697 O O . THR A 1 96 ? -7.648 11.013 22.170 1.00 90.88 96 THR A O 1
ATOM 700 N N . THR A 1 97 ? -9.579 12.152 22.051 1.00 92.25 97 THR A N 1
ATOM 701 C CA . THR A 1 97 ? -10.360 11.193 22.842 1.00 92.25 97 THR A CA 1
ATOM 702 C C . THR A 1 97 ? -10.759 10.018 21.955 1.00 92.25 97 THR A C 1
ATOM 704 O O . THR A 1 97 ? -11.387 10.215 20.916 1.00 92.25 97 THR A O 1
ATOM 707 N N . ILE A 1 98 ? -10.386 8.805 22.362 1.00 93.88 98 ILE A N 1
ATOM 708 C CA . ILE A 1 98 ? -10.664 7.573 21.619 1.00 93.88 98 ILE A CA 1
ATOM 709 C C . ILE A 1 98 ? -11.896 6.898 22.209 1.00 93.88 98 ILE A C 1
ATOM 711 O O . ILE A 1 98 ? -11.938 6.601 23.404 1.00 93.88 98 ILE A O 1
ATOM 715 N N . HIS A 1 99 ? -12.904 6.669 21.369 1.00 93.44 99 HIS A N 1
ATOM 716 C CA . HIS A 1 99 ? -14.104 5.935 21.760 1.00 93.44 99 HIS A CA 1
ATOM 717 C C . HIS A 1 99 ? -13.833 4.418 21.796 1.00 93.44 99 HIS A C 1
ATOM 719 O O . HIS A 1 99 ? -12.920 3.946 21.122 1.00 93.44 99 HIS A O 1
ATOM 725 N N . PRO A 1 100 ? -14.634 3.618 22.527 1.00 91.56 100 PRO A N 1
ATOM 726 C CA . PRO A 1 100 ? -14.430 2.167 22.627 1.00 91.56 100 PRO A CA 1
ATOM 727 C C . PRO A 1 100 ? -14.468 1.407 21.290 1.00 91.56 100 PRO A C 1
ATOM 729 O O . PRO A 1 100 ? -13.903 0.325 21.186 1.00 91.56 100 PRO A O 1
ATOM 732 N N . ASN A 1 101 ? -15.134 1.960 20.274 1.00 92.94 101 ASN A N 1
ATOM 733 C CA . ASN A 1 101 ? -15.235 1.409 18.918 1.00 92.94 101 ASN A CA 1
ATOM 734 C C . ASN A 1 101 ? -14.186 1.986 17.949 1.00 92.94 101 ASN A C 1
ATOM 736 O O . ASN A 1 101 ? -14.300 1.800 16.736 1.00 92.94 101 ASN A O 1
ATOM 740 N N . GLN A 1 102 ? -13.209 2.729 18.468 1.00 94.94 102 GLN A N 1
ATOM 741 C CA . GLN A 1 102 ? -12.171 3.379 17.686 1.00 94.94 102 GLN A CA 1
ATOM 742 C C . GLN A 1 102 ? -10.791 2.842 18.040 1.00 94.94 102 GLN A C 1
ATOM 744 O O . GLN A 1 102 ? -10.516 2.437 19.169 1.00 94.94 102 GLN A O 1
ATOM 749 N N . SER A 1 103 ? -9.893 2.899 17.068 1.00 95.31 103 SER A N 1
ATOM 750 C CA . SER A 1 103 ? -8.479 2.598 17.255 1.00 95.31 103 SER A CA 1
ATOM 751 C C . SER A 1 103 ? -7.615 3.637 16.559 1.00 95.31 103 SER A C 1
ATOM 753 O O . SER A 1 103 ? -8.049 4.309 15.621 1.00 95.31 103 SER A O 1
ATOM 755 N N . ILE A 1 104 ? -6.386 3.784 17.052 1.00 95.38 104 ILE A N 1
ATOM 756 C CA . ILE A 1 104 ? -5.354 4.589 16.403 1.00 95.38 104 ILE A CA 1
ATOM 757 C C . ILE A 1 104 ? -4.452 3.640 15.623 1.00 95.38 104 ILE A C 1
ATOM 759 O O . ILE A 1 104 ? -3.923 2.684 16.193 1.00 95.38 104 ILE A O 1
ATOM 763 N N . ILE A 1 105 ? -4.260 3.925 14.341 1.00 94.75 105 ILE A N 1
ATOM 764 C CA . ILE A 1 105 ? -3.356 3.185 13.464 1.00 94.75 105 ILE A CA 1
ATOM 765 C C . ILE A 1 105 ? -2.396 4.111 12.742 1.00 94.75 105 ILE A C 1
ATOM 767 O O . ILE A 1 105 ? -2.659 5.300 12.599 1.00 94.75 105 ILE A O 1
ATOM 771 N N . GLU A 1 106 ? -1.307 3.547 12.241 1.00 93.19 106 GLU A N 1
ATOM 772 C CA . GLU A 1 106 ? -0.455 4.240 11.287 1.00 93.19 106 GLU A CA 1
ATOM 773 C C . GLU A 1 106 ? -1.103 4.168 9.897 1.00 93.19 106 GLU A C 1
ATOM 775 O O . GLU A 1 106 ? -1.380 3.080 9.386 1.00 93.19 106 GLU A O 1
ATOM 780 N N . TRP A 1 107 ? -1.386 5.328 9.305 1.00 93.06 107 TRP A N 1
ATOM 781 C CA . TRP A 1 107 ? -2.057 5.438 8.017 1.00 93.06 107 TRP A CA 1
ATOM 782 C C . TRP A 1 107 ? -1.365 6.431 7.072 1.00 93.06 107 TRP A C 1
ATOM 784 O O . TRP A 1 107 ? -0.947 7.501 7.522 1.00 93.06 107 TRP A O 1
ATOM 794 N N . PRO A 1 108 ? -1.306 6.137 5.760 1.00 89.94 108 PRO A N 1
ATOM 795 C CA . PRO A 1 108 ? -1.604 4.835 5.152 1.00 89.94 108 PRO A CA 1
ATOM 796 C C . PRO A 1 108 ? -0.632 3.769 5.658 1.00 89.94 108 PRO A C 1
ATOM 798 O O . PRO A 1 108 ? 0.487 4.078 6.062 1.00 89.94 108 PRO A O 1
ATOM 801 N N . SER A 1 109 ? -1.070 2.512 5.688 1.00 84.38 109 SER A N 1
ATOM 802 C CA . SER A 1 109 ? -0.216 1.448 6.202 1.00 84.38 109 SER A CA 1
ATOM 803 C C . SER A 1 109 ? 0.974 1.241 5.270 1.00 84.38 109 SER A C 1
ATOM 805 O O . SER A 1 109 ? 0.850 0.840 4.108 1.00 84.38 109 SER A O 1
ATOM 807 N N . TRP A 1 110 ? 2.157 1.543 5.794 1.00 80.31 110 TRP A N 1
ATOM 808 C CA . TRP A 1 110 ? 3.400 1.387 5.066 1.00 80.31 110 TRP A CA 1
ATOM 809 C C . TRP A 1 110 ? 4.068 0.083 5.478 1.00 80.31 110 TRP A C 1
ATOM 811 O O . TRP A 1 110 ? 4.487 -0.106 6.618 1.00 80.31 110 TRP A O 1
ATOM 821 N N . THR A 1 111 ? 4.178 -0.833 4.523 1.00 85.06 111 THR A N 1
ATOM 822 C CA . THR A 1 111 ? 5.076 -1.978 4.641 1.00 85.06 111 THR A CA 1
ATOM 823 C C . THR A 1 111 ? 6.002 -1.965 3.441 1.00 85.06 111 THR A C 1
ATOM 825 O O . THR A 1 111 ? 5.576 -1.655 2.330 1.00 85.06 111 THR A O 1
ATOM 828 N N . LEU A 1 112 ? 7.269 -2.327 3.648 1.00 85.00 112 LEU A N 1
ATOM 829 C CA . LEU A 1 112 ? 8.262 -2.331 2.573 1.00 85.00 112 LEU A CA 1
ATOM 830 C C . LEU A 1 112 ? 7.825 -3.199 1.382 1.00 85.00 112 LEU A C 1
ATOM 832 O O . LEU A 1 112 ? 8.170 -2.898 0.246 1.00 85.00 112 LEU A O 1
ATOM 836 N N . ARG A 1 113 ? 7.082 -4.282 1.632 1.00 85.81 113 ARG A N 1
ATOM 837 C CA . ARG A 1 113 ? 6.732 -5.287 0.618 1.00 85.81 113 ARG A CA 1
ATOM 838 C C . ARG A 1 113 ? 5.362 -5.079 -0.018 1.00 85.81 113 ARG A C 1
ATOM 840 O O . ARG A 1 113 ? 5.188 -5.421 -1.181 1.00 85.81 113 ARG A O 1
ATOM 847 N N . ARG A 1 114 ? 4.404 -4.519 0.718 1.00 90.50 114 ARG A N 1
ATOM 848 C CA . ARG A 1 114 ? 3.040 -4.271 0.239 1.00 90.50 114 ARG A CA 1
ATOM 849 C C . ARG A 1 114 ? 2.537 -2.938 0.800 1.00 90.50 114 ARG A C 1
ATOM 851 O O . ARG A 1 114 ? 1.709 -2.937 1.716 1.00 90.50 114 ARG A O 1
ATOM 858 N N . PRO A 1 115 ? 3.100 -1.808 0.349 1.00 93.06 115 PRO A N 1
ATOM 859 C CA . PRO A 1 115 ? 2.643 -0.494 0.782 1.00 93.06 115 PRO A CA 1
ATOM 860 C C . PRO A 1 115 ? 1.195 -0.262 0.332 1.00 93.06 115 PRO A C 1
ATOM 862 O O . PRO A 1 115 ? 0.772 -0.769 -0.707 1.00 93.06 115 PRO A O 1
ATOM 865 N N . LEU A 1 116 ? 0.421 0.496 1.105 1.00 94.44 116 LEU A N 1
ATOM 866 C CA . 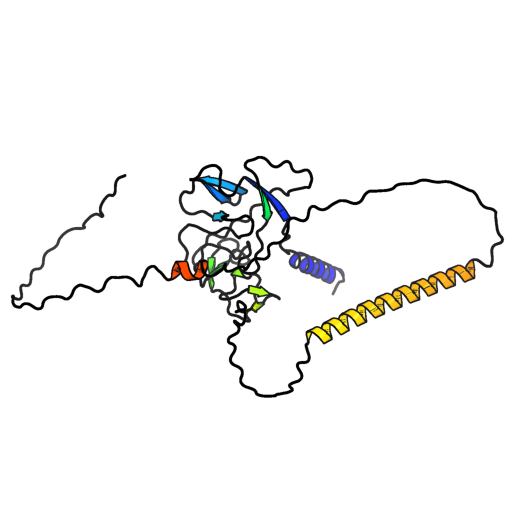LEU A 1 116 ? -0.859 1.012 0.633 1.00 94.44 116 LEU A CA 1
ATOM 867 C C . LEU A 1 116 ? -0.615 2.242 -0.253 1.00 94.44 116 LEU A C 1
ATOM 869 O O . LEU A 1 116 ? -0.308 3.324 0.243 1.00 94.44 116 LEU A O 1
ATOM 873 N N . ASP A 1 117 ? -0.747 2.060 -1.565 1.00 94.06 117 ASP A N 1
ATOM 874 C CA . ASP A 1 117 ? -0.560 3.102 -2.573 1.00 94.06 117 ASP A CA 1
ATOM 875 C C . ASP A 1 117 ? -1.409 2.846 -3.832 1.00 94.06 117 ASP A C 1
ATOM 877 O O . ASP A 1 117 ? -2.180 1.889 -3.906 1.00 94.06 117 ASP A O 1
ATOM 881 N N . PHE A 1 118 ? -1.241 3.706 -4.838 1.00 94.38 118 PHE A N 1
ATOM 882 C CA . PHE A 1 118 ? -1.946 3.669 -6.125 1.00 94.38 118 PHE A CA 1
ATOM 883 C C . PHE A 1 118 ? -1.610 2.461 -7.020 1.00 94.38 118 PHE A C 1
ATOM 885 O O . PHE A 1 118 ? -2.084 2.388 -8.153 1.00 94.38 118 PHE A O 1
ATOM 892 N N . TYR A 1 119 ? -0.760 1.545 -6.552 1.00 96.81 119 TYR A N 1
ATOM 893 C CA . TYR A 1 119 ? -0.379 0.333 -7.273 1.00 96.81 119 TYR A CA 1
ATOM 894 C C . TYR A 1 119 ? -0.972 -0.943 -6.658 1.00 96.81 119 TYR A C 1
ATOM 896 O O . TYR A 1 119 ? -0.906 -2.023 -7.259 1.00 96.81 119 TYR A O 1
ATOM 904 N N . LEU A 1 120 ? -1.566 -0.832 -5.464 1.00 96.50 120 LEU A N 1
ATOM 905 C CA . LEU A 1 120 ? -2.257 -1.925 -4.792 1.00 96.50 120 LEU A CA 1
ATOM 906 C C . LEU A 1 120 ? -3.682 -2.073 -5.341 1.00 96.50 120 LEU A C 1
ATOM 908 O O . LEU A 1 120 ? -4.459 -1.124 -5.337 1.00 96.50 120 LEU A O 1
ATOM 912 N N . GLY A 1 121 ? -4.062 -3.281 -5.761 1.00 97.06 121 GLY A N 1
ATOM 913 C CA . GLY A 1 121 ? -5.424 -3.571 -6.217 1.00 97.06 121 GLY A CA 1
ATOM 914 C C . GLY A 1 121 ? -5.733 -5.065 -6.271 1.00 97.06 121 GLY A C 1
ATOM 915 O O . GLY A 1 121 ? -4.916 -5.885 -5.849 1.00 97.06 121 GLY A O 1
ATOM 916 N N . ASN A 1 122 ? -6.898 -5.426 -6.806 1.00 97.69 122 ASN A N 1
ATOM 917 C CA . ASN A 1 122 ? -7.353 -6.818 -6.943 1.00 97.69 122 ASN A CA 1
ATOM 918 C C . ASN A 1 122 ? -6.753 -7.568 -8.154 1.00 97.69 122 ASN A C 1
ATOM 920 O O . ASN A 1 122 ? -7.369 -8.482 -8.700 1.00 97.69 122 ASN A O 1
ATOM 924 N N . CYS A 1 123 ? -5.561 -7.189 -8.607 1.00 97.88 123 CYS A N 1
ATOM 925 C CA . CYS A 1 123 ? -4.867 -7.901 -9.677 1.00 97.88 123 CYS A CA 1
ATOM 926 C C . CYS A 1 123 ? -4.194 -9.169 -9.136 1.00 97.88 123 CYS A C 1
ATOM 928 O O . CYS A 1 123 ? -3.739 -9.196 -7.992 1.00 97.88 123 CYS A O 1
ATOM 930 N N . GLY A 1 124 ? -4.144 -10.220 -9.957 1.00 95.06 124 GLY A N 1
ATOM 931 C CA . GLY A 1 124 ? -3.502 -11.490 -9.621 1.00 95.06 124 GLY A CA 1
ATOM 932 C C . GLY A 1 124 ? -2.005 -11.351 -9.329 1.00 95.06 124 GLY A C 1
ATOM 933 O O . GLY A 1 124 ? -1.415 -10.290 -9.517 1.00 95.06 124 GLY A O 1
ATOM 934 N N . HIS A 1 125 ? -1.381 -12.444 -8.886 1.00 91.12 125 HIS A N 1
ATOM 935 C CA . HIS A 1 125 ? -0.006 -12.461 -8.370 1.00 91.12 125 HIS A CA 1
ATOM 936 C C . HIS A 1 125 ? 1.028 -11.781 -9.293 1.00 91.12 125 HIS A C 1
ATOM 938 O O . HIS A 1 125 ? 1.877 -11.025 -8.822 1.00 91.12 125 HIS A O 1
ATOM 944 N N . ASP A 1 126 ? 0.931 -11.993 -10.606 1.00 94.81 126 ASP A N 1
ATOM 945 C CA . ASP A 1 126 ? 1.919 -11.500 -11.580 1.00 94.81 126 ASP A CA 1
ATOM 946 C C . ASP A 1 126 ? 1.606 -10.091 -12.096 1.00 94.81 126 ASP A C 1
ATOM 948 O O . ASP A 1 126 ? 2.318 -9.544 -12.942 1.00 94.81 126 ASP A O 1
ATOM 952 N N . LEU A 1 127 ? 0.539 -9.487 -11.575 1.00 97.62 127 LEU A N 1
ATOM 953 C CA . LEU A 1 127 ? -0.005 -8.215 -12.014 1.00 97.62 127 LEU A CA 1
ATOM 954 C C . LEU A 1 127 ? -0.064 -7.214 -10.846 1.00 97.62 127 LEU A C 1
ATOM 956 O O . LEU A 1 127 ? -0.082 -7.579 -9.668 1.00 97.62 127 LEU A O 1
ATOM 960 N N . TYR A 1 128 ? -0.076 -5.927 -11.169 1.00 97.62 128 TYR A N 1
ATOM 961 C CA . TYR A 1 128 ? -0.357 -4.838 -10.230 1.00 97.62 128 TYR A CA 1
ATOM 962 C C . TYR A 1 128 ? -1.436 -3.927 -10.809 1.00 97.62 128 TYR A C 1
ATOM 964 O O . TYR A 1 128 ? -1.610 -3.876 -12.027 1.00 97.62 128 TYR A O 1
ATOM 972 N N . CYS A 1 129 ? -2.174 -3.219 -9.958 1.00 98.06 129 CYS A N 1
ATOM 973 C CA . CYS A 1 129 ? -3.251 -2.338 -10.407 1.00 98.06 129 CYS A CA 1
ATOM 974 C C . CYS A 1 129 ? -2.690 -0.940 -10.628 1.00 98.06 129 CYS A C 1
ATOM 976 O O . CYS A 1 129 ? -2.353 -0.269 -9.669 1.00 98.06 129 CYS A O 1
ATOM 978 N N . SER A 1 130 ? -2.543 -0.501 -11.873 1.00 97.44 130 SER A N 1
ATOM 979 C CA . SER A 1 130 ? -2.071 0.850 -12.175 1.00 97.44 130 SER A CA 1
ATOM 980 C C . SER A 1 130 ? -3.244 1.822 -12.123 1.00 97.44 130 SER A C 1
ATOM 982 O O . SER A 1 130 ? -4.158 1.696 -12.934 1.00 97.44 130 SER A O 1
ATOM 984 N N . SER A 1 131 ? -3.224 2.785 -11.197 1.00 95.75 131 SER A N 1
ATOM 985 C CA . SER A 1 131 ? -4.227 3.860 -11.113 1.00 95.75 131 SER A CA 1
ATOM 986 C C . SER A 1 131 ? -3.617 5.263 -11.245 1.00 95.75 131 SER A C 1
ATOM 988 O O . SER A 1 131 ? -4.125 6.227 -10.671 1.00 95.75 131 SER A O 1
ATOM 990 N N . VAL A 1 132 ? -2.494 5.391 -11.957 1.00 94.31 132 VAL A N 1
ATOM 991 C CA . VAL A 1 132 ? -1.763 6.657 -12.141 1.00 94.31 132 VAL A CA 1
ATOM 992 C C . VAL A 1 132 ? -1.472 6.937 -13.614 1.00 94.31 132 VAL A C 1
ATOM 994 O O . VAL A 1 132 ? -1.560 6.054 -14.467 1.00 94.31 132 VAL A O 1
ATOM 997 N N . GLY A 1 133 ? -1.081 8.177 -13.922 1.00 93.25 133 GLY A N 1
ATOM 998 C CA . GLY A 1 133 ? -0.679 8.572 -15.271 1.00 93.25 133 GLY A CA 1
ATOM 999 C C . GLY A 1 133 ? -1.802 8.352 -16.285 1.00 93.25 133 GLY A C 1
ATOM 1000 O O . GLY A 1 133 ? -2.886 8.910 -16.139 1.00 93.25 133 GLY A O 1
ATOM 1001 N N . GLN A 1 134 ? -1.542 7.526 -17.301 1.00 94.19 134 GLN A N 1
ATOM 1002 C CA . GLN A 1 134 ? -2.526 7.196 -18.341 1.00 94.19 134 GLN A CA 1
ATOM 1003 C C . GLN A 1 134 ? -3.706 6.363 -17.813 1.00 94.19 134 GLN A C 1
ATOM 1005 O O . GLN A 1 134 ? -4.783 6.413 -18.398 1.00 94.19 134 GLN A O 1
ATOM 1010 N N . ASP A 1 135 ? -3.524 5.656 -16.694 1.00 95.62 135 ASP A N 1
ATOM 1011 C CA . ASP A 1 135 ? -4.526 4.750 -16.120 1.00 95.62 135 ASP A CA 1
ATOM 1012 C C . ASP A 1 135 ? -5.351 5.414 -14.998 1.00 95.62 135 ASP A C 1
ATOM 1014 O O . ASP A 1 135 ? -6.206 4.779 -14.388 1.00 95.62 135 ASP A O 1
ATOM 1018 N N . ALA A 1 136 ? -5.131 6.703 -14.708 1.00 93.75 136 ALA A N 1
ATOM 1019 C CA . ALA A 1 136 ? -5.781 7.395 -13.589 1.00 93.75 136 ALA A CA 1
ATOM 1020 C C . ALA A 1 136 ? -7.319 7.453 -13.701 1.00 93.75 136 ALA A C 1
ATOM 1022 O O . ALA A 1 136 ? -8.013 7.414 -12.689 1.00 93.75 136 ALA A O 1
ATOM 1023 N N . GLY A 1 137 ? -7.857 7.542 -14.923 1.00 94.69 137 GLY A N 1
ATOM 1024 C CA . GLY A 1 137 ? -9.306 7.553 -15.168 1.00 94.69 137 GLY A CA 1
ATO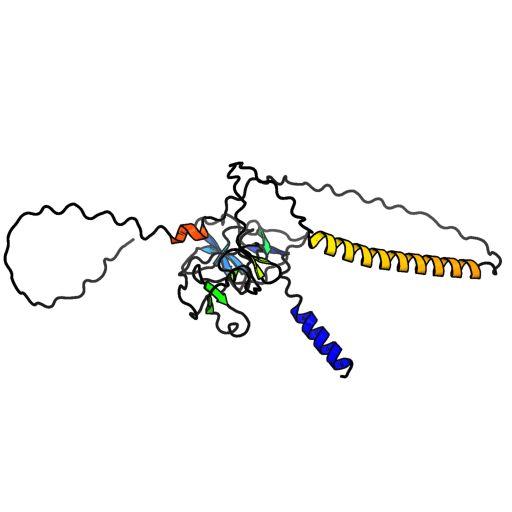M 1025 C C . GLY A 1 137 ? -9.935 6.162 -15.286 1.00 94.69 137 GLY A C 1
ATOM 1026 O O . GLY A 1 137 ? -11.146 6.022 -15.137 1.00 94.69 137 GLY A O 1
ATOM 1027 N N . GLN A 1 138 ? -9.125 5.137 -15.555 1.00 97.06 138 GLN A N 1
ATOM 1028 C CA . GLN A 1 138 ? -9.571 3.757 -15.706 1.00 97.06 138 GLN A CA 1
ATOM 1029 C C . GLN A 1 138 ? -8.440 2.825 -15.253 1.00 97.06 138 GLN A C 1
ATOM 1031 O O . GLN A 1 138 ? -7.604 2.442 -16.074 1.00 97.06 138 GLN A O 1
ATOM 1036 N N . PRO A 1 139 ? -8.390 2.471 -13.956 1.00 97.56 139 PRO A N 1
ATOM 1037 C CA . PRO A 1 139 ? -7.330 1.628 -13.429 1.00 97.56 139 PRO A CA 1
ATOM 1038 C C . PRO A 1 139 ? -7.320 0.260 -14.105 1.00 97.56 139 PRO A C 1
ATOM 1040 O O . PRO A 1 139 ? -8.371 -0.367 -14.266 1.00 97.56 139 PRO A O 1
ATOM 1043 N N . VAL A 1 140 ? -6.137 -0.222 -14.482 1.00 98.31 140 VAL A N 1
ATOM 1044 C CA . VAL A 1 140 ? -5.973 -1.508 -15.179 1.00 98.31 140 VAL A CA 1
ATOM 1045 C C . VAL A 1 140 ? -4.848 -2.348 -14.589 1.00 98.31 140 VAL A C 1
ATOM 1047 O O . VAL A 1 140 ? -3.847 -1.829 -14.092 1.00 98.31 140 VAL A O 1
ATOM 1050 N N . CYS A 1 141 ? -4.978 -3.670 -14.693 1.00 98.56 141 CYS A N 1
ATOM 1051 C CA . CYS A 1 141 ? -3.911 -4.585 -14.317 1.00 98.56 141 CYS A CA 1
ATOM 1052 C C . CYS A 1 141 ? -2.748 -4.527 -15.315 1.00 98.56 141 CYS A C 1
ATOM 1054 O O . CYS A 1 141 ? -2.909 -4.773 -16.514 1.00 98.56 141 CYS A O 1
ATOM 1056 N N . ARG A 1 142 ? -1.547 -4.246 -14.818 1.00 97.94 142 ARG A N 1
ATOM 1057 C CA . ARG A 1 142 ? -0.292 -4.211 -15.576 1.00 97.94 142 ARG A CA 1
ATOM 1058 C C . ARG A 1 142 ? 0.629 -5.332 -15.102 1.00 97.94 142 ARG A C 1
ATOM 1060 O O . ARG A 1 142 ? 0.540 -5.767 -13.959 1.00 97.94 142 ARG A O 1
ATOM 1067 N N . GLN A 1 143 ? 1.515 -5.787 -15.982 1.00 98.06 143 GLN A N 1
ATOM 1068 C CA . GLN A 1 143 ? 2.518 -6.797 -15.648 1.00 98.06 143 GLN A CA 1
ATOM 1069 C C . GLN A 1 143 ? 3.473 -6.269 -14.578 1.00 98.06 143 GLN A C 1
ATOM 1071 O O . GLN A 1 143 ? 4.005 -5.168 -14.729 1.00 98.06 143 GLN A O 1
ATOM 1076 N N . ARG A 1 144 ? 3.724 -7.057 -13.530 1.00 97.25 144 ARG A N 1
ATOM 1077 C CA . ARG A 1 144 ? 4.743 -6.712 -12.540 1.00 97.25 144 ARG A CA 1
ATOM 1078 C C . ARG A 1 144 ? 6.144 -6.696 -13.145 1.00 97.25 144 ARG A C 1
ATOM 1080 O O . ARG A 1 144 ? 6.492 -7.483 -14.021 1.00 97.25 144 ARG A O 1
ATOM 1087 N N . LEU A 1 145 ? 6.946 -5.779 -12.636 1.00 97.31 145 LEU A N 1
ATOM 1088 C CA . LEU A 1 145 ? 8.289 -5.458 -13.066 1.00 97.31 145 LEU A CA 1
ATOM 1089 C C . LEU A 1 145 ? 9.294 -6.482 -12.531 1.00 97.31 145 LEU A C 1
ATOM 1091 O O . LEU A 1 145 ? 9.234 -6.900 -11.371 1.00 97.31 145 LEU A O 1
ATOM 1095 N N . SER A 1 146 ? 10.239 -6.869 -13.382 1.00 96.38 146 SER A N 1
ATOM 1096 C CA . SER A 1 146 ? 11.335 -7.765 -13.015 1.00 96.38 146 SER A CA 1
ATOM 1097 C C . SER A 1 146 ? 12.372 -7.053 -12.142 1.00 96.38 146 SER A C 1
ATOM 1099 O O . SER A 1 146 ? 12.500 -5.827 -12.178 1.00 96.38 146 SER A O 1
ATOM 1101 N N . VAL A 1 147 ? 13.161 -7.828 -11.396 1.00 95.31 147 VAL A N 1
ATOM 1102 C CA . VAL A 1 147 ? 14.309 -7.324 -10.625 1.00 95.31 147 VAL A CA 1
ATOM 1103 C C . VAL A 1 147 ? 15.235 -6.490 -11.524 1.00 95.31 147 VAL A C 1
ATOM 1105 O O . VAL A 1 147 ? 15.502 -6.866 -12.662 1.00 95.31 147 VAL A O 1
ATOM 1108 N N . GLY A 1 148 ? 15.700 -5.344 -11.025 1.00 95.38 148 GLY A N 1
ATOM 1109 C CA . GLY A 1 148 ? 16.515 -4.377 -11.767 1.00 95.38 148 GLY A CA 1
ATOM 1110 C C . GLY A 1 148 ? 15.718 -3.355 -12.589 1.00 95.38 148 GLY A C 1
ATOM 1111 O O . GLY A 1 148 ? 16.297 -2.381 -13.063 1.00 95.38 148 GLY A O 1
ATOM 1112 N N . SER A 1 149 ? 14.401 -3.531 -12.735 1.00 97.62 149 SER A N 1
ATOM 1113 C CA . SER A 1 149 ? 13.540 -2.565 -13.432 1.00 97.62 149 SER A CA 1
ATOM 1114 C C . SER A 1 149 ? 13.266 -1.333 -12.575 1.00 97.62 149 SER A C 1
ATOM 1116 O O . SER A 1 149 ? 13.170 -1.439 -11.351 1.00 97.62 149 SER A O 1
ATOM 1118 N N . ALA A 1 150 ? 13.073 -0.183 -13.224 1.00 97.00 150 ALA A N 1
ATOM 1119 C CA . ALA A 1 150 ? 12.693 1.049 -12.545 1.00 97.00 150 ALA A CA 1
ATOM 1120 C C . ALA A 1 150 ? 11.265 0.957 -11.982 1.00 97.00 150 ALA A C 1
ATOM 1122 O O . ALA A 1 150 ? 10.339 0.624 -12.718 1.00 97.00 150 ALA A O 1
ATOM 1123 N N . CYS A 1 151 ? 11.082 1.283 -10.707 1.00 96.50 151 CYS A N 1
ATOM 1124 C CA . CYS A 1 151 ? 9.807 1.212 -9.996 1.00 96.50 151 CYS A CA 1
ATOM 1125 C C . CYS A 1 151 ? 9.547 2.482 -9.182 1.00 96.50 151 CYS A C 1
ATOM 1127 O O . CYS A 1 151 ? 10.456 3.253 -8.886 1.00 96.50 151 CYS A O 1
ATOM 1129 N N . GLN A 1 152 ? 8.285 2.682 -8.813 1.00 95.62 152 GLN A N 1
ATOM 1130 C CA . GLN A 1 152 ? 7.828 3.705 -7.869 1.00 95.62 152 GLN A CA 1
ATOM 1131 C C . GLN A 1 152 ? 7.244 3.087 -6.592 1.00 95.62 152 GLN A C 1
ATOM 1133 O O . GLN A 1 152 ? 7.154 3.754 -5.567 1.00 95.62 152 GLN A O 1
ATOM 1138 N N . SER A 1 153 ? 6.841 1.817 -6.649 1.00 95.62 153 SER A N 1
ATOM 1139 C CA . SER A 1 153 ? 6.253 1.079 -5.536 1.00 95.62 153 SER A CA 1
ATOM 1140 C C . SER A 1 153 ? 6.659 -0.386 -5.557 1.00 95.62 153 SER A C 1
ATOM 1142 O O . SER A 1 153 ? 6.801 -0.996 -6.618 1.00 95.62 153 SER A O 1
ATOM 1144 N N . SER A 1 154 ? 6.771 -0.982 -4.369 1.00 95.56 154 SER A N 1
ATOM 1145 C CA . SER A 1 154 ? 6.975 -2.423 -4.207 1.00 95.56 154 SER A CA 1
ATOM 1146 C C . SER A 1 154 ? 5.830 -3.259 -4.775 1.00 95.56 154 SER A C 1
ATOM 1148 O O . SER A 1 154 ? 6.081 -4.374 -5.223 1.00 95.56 154 SER A O 1
ATOM 1150 N N . ASN A 1 155 ? 4.603 -2.725 -4.850 1.00 96.06 155 ASN A N 1
ATOM 1151 C CA . ASN A 1 155 ? 3.476 -3.427 -5.474 1.00 96.06 155 ASN A CA 1
ATOM 1152 C C . ASN A 1 155 ? 3.690 -3.659 -6.976 1.00 96.06 155 ASN A C 1
ATOM 1154 O O . ASN A 1 155 ? 3.100 -4.575 -7.543 1.00 96.06 155 ASN A O 1
ATOM 1158 N N . GLN A 1 156 ? 4.550 -2.863 -7.621 1.00 97.19 156 GLN A N 1
ATOM 1159 C CA . GLN A 1 156 ? 4.890 -3.045 -9.028 1.00 97.19 156 GLN A CA 1
ATOM 1160 C C . GLN A 1 156 ? 5.904 -4.169 -9.240 1.00 97.19 156 GLN A C 1
ATOM 1162 O O . GLN A 1 156 ? 6.002 -4.661 -10.355 1.00 97.19 156 GLN A O 1
ATOM 1167 N N . CYS A 1 157 ? 6.661 -4.586 -8.223 1.00 96.50 157 CYS A N 1
ATOM 1168 C CA . CYS A 1 157 ? 7.723 -5.578 -8.373 1.00 96.50 157 CYS A CA 1
ATOM 1169 C C . CYS A 1 157 ? 7.170 -7.009 -8.292 1.00 96.50 157 CYS A C 1
ATOM 1171 O O . CYS A 1 157 ? 6.389 -7.347 -7.401 1.00 96.50 157 CYS A O 1
ATOM 1173 N N . HIS A 1 158 ? 7.582 -7.873 -9.225 1.00 92.62 158 HIS A N 1
ATOM 1174 C CA . HIS A 1 158 ? 7.112 -9.263 -9.293 1.00 92.62 158 HIS A CA 1
ATOM 1175 C C . HIS A 1 158 ? 7.597 -10.075 -8.090 1.00 92.62 158 HIS A C 1
ATOM 1177 O O . HIS A 1 158 ? 6.798 -10.726 -7.423 1.00 92.62 158 HIS A O 1
ATOM 1183 N N . TYR A 1 159 ? 8.882 -9.929 -7.757 1.00 85.62 159 TYR A N 1
ATOM 1184 C CA . TYR A 1 159 ? 9.495 -10.488 -6.559 1.00 85.62 159 TYR A CA 1
ATOM 1185 C C . TYR A 1 159 ? 10.326 -9.415 -5.857 1.00 85.62 159 TYR A C 1
ATOM 1187 O O . TYR A 1 159 ? 11.231 -8.843 -6.460 1.00 85.62 159 TYR A O 1
ATOM 1195 N N . GLY A 1 160 ? 10.030 -9.174 -4.577 1.00 89.06 160 GLY A N 1
ATOM 1196 C CA . GLY A 1 160 ? 10.809 -8.301 -3.699 1.00 89.06 160 GLY A CA 1
ATOM 1197 C C . GLY A 1 160 ? 10.182 -6.943 -3.416 1.00 89.06 160 GLY A C 1
ATOM 1198 O O . GLY A 1 160 ? 9.010 -6.883 -3.056 1.00 89.06 160 GLY A O 1
ATOM 1199 N N . PHE A 1 161 ? 10.981 -5.879 -3.452 1.00 94.00 161 PHE A N 1
ATOM 1200 C CA . PHE A 1 161 ? 10.561 -4.538 -3.033 1.00 94.00 161 PHE A CA 1
ATOM 1201 C C . PHE A 1 161 ? 11.223 -3.455 -3.881 1.00 94.00 161 PHE A C 1
ATOM 1203 O O . PHE A 1 161 ? 12.289 -3.665 -4.458 1.00 94.00 161 PHE A O 1
ATOM 1210 N N . CYS A 1 162 ? 10.585 -2.292 -3.946 1.00 95.12 162 CYS A N 1
ATOM 1211 C CA . CYS A 1 162 ? 11.130 -1.124 -4.609 1.00 95.12 162 CYS A CA 1
ATOM 1212 C C . CYS A 1 162 ? 11.998 -0.340 -3.621 1.00 95.12 162 CYS A C 1
ATOM 1214 O O . CYS A 1 162 ? 11.507 0.126 -2.594 1.00 95.12 162 CYS A O 1
ATOM 1216 N N . SER A 1 163 ? 13.285 -0.204 -3.926 1.00 94.06 163 SER A N 1
ATOM 1217 C CA . SER A 1 163 ? 14.219 0.663 -3.200 1.00 94.06 163 SER A CA 1
ATOM 1218 C C . SER A 1 163 ? 15.039 1.433 -4.212 1.00 94.06 163 SER A C 1
ATOM 1220 O O . SER A 1 163 ? 15.356 0.903 -5.271 1.00 94.06 163 SER A O 1
ATOM 1222 N N . ASP A 1 164 ? 15.336 2.697 -3.919 1.00 93.69 164 ASP A N 1
ATOM 1223 C CA . ASP A 1 164 ? 16.105 3.559 -4.825 1.00 93.69 164 ASP A CA 1
ATOM 1224 C C . ASP A 1 164 ? 15.531 3.590 -6.260 1.00 93.69 164 ASP A C 1
ATOM 1226 O O . ASP A 1 164 ? 16.260 3.682 -7.246 1.00 93.69 164 ASP A O 1
ATOM 1230 N N . ASN A 1 165 ? 14.197 3.511 -6.367 1.00 95.75 165 ASN A N 1
ATOM 1231 C CA . ASN A 1 165 ? 13.429 3.418 -7.613 1.00 95.75 165 ASN A CA 1
ATOM 1232 C C . ASN A 1 165 ? 13.770 2.204 -8.492 1.00 95.75 165 ASN A C 1
ATOM 1234 O O . ASN A 1 165 ? 13.570 2.254 -9.704 1.00 95.75 165 ASN A O 1
ATOM 1238 N N . VAL A 1 166 ? 14.277 1.115 -7.912 1.00 96.12 166 VAL A N 1
ATOM 1239 C CA . VAL A 1 166 ? 14.602 -0.132 -8.614 1.00 96.12 166 VAL A CA 1
ATOM 1240 C C . VAL A 1 166 ? 14.018 -1.334 -7.868 1.00 96.12 166 VAL A C 1
ATOM 1242 O O . VAL A 1 166 ? 14.005 -1.383 -6.639 1.00 96.12 166 VAL A O 1
ATOM 1245 N N . CYS A 1 167 ? 13.501 -2.321 -8.603 1.00 96.50 167 CYS A N 1
ATOM 1246 C CA . CYS A 1 167 ? 13.027 -3.565 -8.000 1.00 96.50 167 CYS A CA 1
ATOM 1247 C C . CYS A 1 167 ? 14.214 -4.410 -7.527 1.00 96.50 167 CYS A C 1
ATOM 1249 O O . CYS A 1 167 ? 15.020 -4.872 -8.336 1.00 96.50 167 CYS A O 1
ATOM 1251 N N . HIS A 1 168 ? 14.296 -4.655 -6.225 1.00 94.25 168 HIS A N 1
ATOM 1252 C CA . HIS A 1 168 ? 15.264 -5.555 -5.604 1.00 94.25 168 HIS A CA 1
ATOM 1253 C C . HIS A 1 168 ? 14.640 -6.926 -5.355 1.00 94.25 168 HIS A C 1
ATOM 1255 O O . HIS A 1 168 ? 13.434 -6.994 -5.121 1.00 94.25 168 HIS A O 1
ATOM 1261 N N . PRO A 1 169 ? 15.429 -8.016 -5.357 1.00 91.81 169 PRO A N 1
ATOM 1262 C CA . PRO A 1 169 ? 14.917 -9.325 -4.980 1.00 91.81 169 PRO A CA 1
ATOM 1263 C C . PRO A 1 169 ? 14.434 -9.309 -3.523 1.00 91.81 169 PRO A C 1
ATOM 1265 O O . PRO A 1 169 ? 14.956 -8.580 -2.675 1.00 91.81 169 PRO A O 1
ATOM 1268 N N . LYS A 1 170 ? 13.431 -10.135 -3.210 1.00 84.81 170 LYS A N 1
ATOM 1269 C CA . LYS A 1 170 ? 13.049 -10.415 -1.819 1.00 84.81 170 LYS A CA 1
ATOM 1270 C C . LYS A 1 170 ? 14.292 -11.041 -1.195 1.00 84.81 170 LYS A C 1
ATOM 1272 O O . LYS A 1 170 ? 14.667 -12.116 -1.639 1.00 84.81 170 LYS A O 1
ATOM 1277 N N . ASN A 1 171 ? 14.961 -10.361 -0.258 1.00 70.06 171 ASN A N 1
ATOM 1278 C CA . ASN A 1 171 ? 16.097 -10.951 0.451 1.00 70.06 171 ASN A CA 1
ATOM 1279 C C . ASN A 1 171 ? 15.642 -12.309 0.999 1.00 70.06 171 ASN A C 1
ATOM 1281 O O . ASN A 1 171 ? 14.891 -12.360 1.977 1.00 70.06 171 ASN A O 1
ATOM 1285 N N . GLU A 1 172 ? 16.067 -13.393 0.355 1.00 52.72 172 GLU A N 1
ATOM 1286 C CA . GLU A 1 172 ? 16.276 -14.644 1.050 1.00 52.72 172 GLU A CA 1
ATOM 1287 C C . GLU A 1 172 ? 17.319 -14.283 2.093 1.00 52.72 172 GLU A C 1
ATOM 1289 O O . GLU A 1 172 ? 18.460 -13.943 1.774 1.00 52.72 172 GLU A O 1
ATOM 1294 N N . SER A 1 173 ? 16.902 -14.229 3.356 1.00 45.59 173 SER A N 1
ATOM 1295 C CA . SER A 1 173 ? 17.845 -14.413 4.447 1.00 45.59 173 SER A CA 1
ATOM 1296 C C . SER A 1 173 ? 18.717 -15.591 4.015 1.00 45.59 173 SER A C 1
ATOM 1298 O O . SER A 1 173 ? 18.126 -16.641 3.758 1.00 45.59 173 SER A O 1
ATOM 1300 N N . PRO A 1 174 ? 20.046 -15.458 3.859 1.00 43.75 174 PRO A N 1
ATOM 1301 C CA . PRO A 1 174 ? 20.864 -16.627 3.617 1.00 43.75 174 PRO A CA 1
ATOM 1302 C C . PRO A 1 174 ? 20.672 -17.495 4.854 1.00 43.75 174 PRO A C 1
ATOM 1304 O O . PRO A 1 174 ? 21.189 -17.202 5.934 1.00 43.75 174 PRO A O 1
ATOM 1307 N N . THR A 1 175 ? 19.813 -18.502 4.739 1.00 40.81 175 THR A N 1
ATOM 1308 C CA . THR A 1 175 ? 19.771 -19.587 5.692 1.00 40.81 175 THR A CA 1
ATOM 1309 C C . THR A 1 175 ? 21.181 -20.135 5.713 1.00 40.81 175 THR A C 1
ATOM 1311 O O . THR A 1 175 ? 21.772 -20.412 4.672 1.00 40.81 175 THR A O 1
ATOM 1314 N N . ASN A 1 176 ? 21.735 -20.167 6.919 1.00 44.69 176 ASN A N 1
ATOM 1315 C CA . ASN A 1 176 ? 22.934 -20.897 7.271 1.00 44.69 176 ASN A CA 1
ATOM 1316 C C . ASN A 1 176 ? 22.823 -22.343 6.770 1.00 44.69 176 ASN A C 1
ATOM 1318 O O . ASN A 1 176 ? 22.498 -23.232 7.550 1.00 44.69 176 ASN A O 1
ATOM 1322 N N . ASP A 1 177 ? 23.143 -22.597 5.510 1.00 40.41 177 ASP A N 1
ATOM 1323 C CA . ASP A 1 177 ? 23.609 -23.909 5.101 1.00 40.41 177 ASP A CA 1
ATOM 1324 C C . ASP A 1 177 ? 25.106 -23.913 5.361 1.00 40.41 177 ASP A C 1
ATOM 1326 O O . ASP A 1 177 ? 25.955 -23.567 4.537 1.00 40.41 177 ASP A O 1
ATOM 1330 N N . GLY A 1 178 ? 25.405 -24.224 6.621 1.00 48.25 178 GLY A N 1
ATOM 1331 C CA . GLY A 1 178 ? 26.736 -24.536 7.081 1.00 48.25 178 GLY A CA 1
ATOM 1332 C C . GLY A 1 178 ? 27.241 -25.774 6.362 1.00 48.25 178 GLY A C 1
ATOM 1333 O O . GLY A 1 178 ? 27.126 -26.872 6.882 1.00 48.25 178 GLY A O 1
ATOM 1334 N N . HIS A 1 179 ? 27.875 -25.582 5.212 1.00 42.53 179 HIS A N 1
ATOM 1335 C CA . HIS A 1 179 ? 28.909 -26.484 4.734 1.00 42.53 179 HIS A CA 1
ATOM 1336 C C . HIS A 1 179 ? 30.119 -25.672 4.280 1.00 42.53 179 HIS A C 1
ATOM 1338 O O . HIS A 1 179 ? 30.251 -25.206 3.154 1.00 42.53 179 HIS A O 1
ATOM 1344 N N . THR A 1 180 ? 31.015 -25.510 5.250 1.00 47.09 180 THR A N 1
ATOM 1345 C CA . THR A 1 180 ? 32.441 -25.254 5.087 1.00 47.09 180 THR A CA 1
ATOM 1346 C C . THR A 1 180 ? 33.026 -26.040 3.921 1.00 47.09 180 THR A C 1
ATOM 1348 O O . THR A 1 180 ? 33.140 -27.254 4.033 1.00 47.09 180 THR A O 1
ATOM 1351 N N . HIS A 1 181 ? 33.533 -25.356 2.897 1.00 39.44 181 HIS A N 1
ATOM 1352 C CA . HIS A 1 181 ? 34.797 -25.741 2.275 1.00 39.44 181 HIS A CA 1
ATOM 1353 C C . HIS A 1 181 ? 35.583 -24.493 1.866 1.00 39.44 181 HIS A C 1
ATOM 1355 O O . HIS A 1 181 ? 35.099 -23.597 1.183 1.00 39.44 181 HIS A O 1
ATOM 1361 N N . HIS A 1 182 ? 36.809 -24.450 2.376 1.00 47.16 182 HIS A N 1
ATOM 1362 C CA . HIS A 1 182 ? 37.841 -23.458 2.138 1.00 47.16 182 HIS A CA 1
ATOM 1363 C C . HIS A 1 182 ? 38.045 -23.121 0.656 1.00 47.16 182 HIS A C 1
ATOM 1365 O O . HIS A 1 182 ? 38.326 -24.011 -0.140 1.00 47.16 182 HIS A O 1
ATOM 1371 N N . ALA A 1 183 ? 38.100 -21.829 0.338 1.00 40.75 183 ALA A N 1
ATOM 1372 C CA . ALA A 1 183 ? 39.062 -21.310 -0.627 1.00 40.75 183 ALA A CA 1
ATOM 1373 C C . ALA A 1 183 ? 39.345 -19.838 -0.312 1.00 40.75 183 ALA A C 1
ATOM 1375 O O . ALA A 1 183 ? 38.488 -18.969 -0.446 1.00 40.75 183 ALA A O 1
ATOM 1376 N N . ASN A 1 184 ? 40.568 -19.587 0.151 1.00 51.50 184 ASN A N 1
ATOM 1377 C CA . ASN A 1 184 ? 41.144 -18.258 0.272 1.00 51.50 184 ASN A CA 1
ATOM 1378 C C . ASN A 1 184 ? 41.057 -17.538 -1.075 1.00 51.50 184 ASN A C 1
ATOM 1380 O O . ASN A 1 184 ? 41.692 -17.972 -2.034 1.00 51.50 184 ASN A O 1
ATOM 1384 N N . ASN A 1 185 ? 40.376 -16.397 -1.117 1.00 42.09 185 ASN A N 1
ATOM 1385 C CA . ASN A 1 185 ? 40.753 -15.357 -2.056 1.00 42.09 185 ASN A CA 1
ATOM 1386 C C . ASN A 1 185 ? 40.611 -13.989 -1.387 1.00 42.09 185 ASN A C 1
ATOM 1388 O O . ASN A 1 185 ? 39.521 -13.561 -1.009 1.00 42.09 185 ASN A O 1
ATOM 1392 N N . MET A 1 186 ? 41.756 -13.343 -1.171 1.00 50.25 186 MET A N 1
ATOM 1393 C CA . MET A 1 186 ? 41.829 -11.945 -0.772 1.00 50.25 186 MET A CA 1
ATOM 1394 C C . MET A 1 186 ? 41.419 -11.091 -1.969 1.00 50.25 186 MET A C 1
ATOM 1396 O O . MET A 1 186 ? 42.279 -10.628 -2.712 1.00 50.25 186 MET A O 1
ATOM 1400 N N . ASP A 1 187 ? 40.122 -10.846 -2.128 1.00 40.19 187 ASP A N 1
ATOM 1401 C CA . ASP A 1 187 ? 39.647 -9.804 -3.029 1.00 40.19 187 ASP A CA 1
ATOM 1402 C C . ASP A 1 187 ? 39.127 -8.600 -2.244 1.00 40.19 187 ASP A C 1
ATOM 1404 O O . ASP A 1 187 ? 38.218 -8.657 -1.412 1.00 40.19 187 ASP A O 1
ATOM 1408 N N . ARG A 1 188 ? 39.803 -7.479 -2.504 1.00 52.84 188 ARG A N 1
ATOM 1409 C CA . ARG A 1 188 ? 39.543 -6.134 -1.999 1.00 52.84 188 ARG A CA 1
ATOM 1410 C C . ARG A 1 188 ? 38.127 -5.687 -2.369 1.00 52.84 188 ARG A C 1
ATOM 1412 O O . ARG A 1 188 ? 37.923 -5.028 -3.386 1.00 52.84 188 ARG A O 1
ATOM 1419 N N . ASN A 1 189 ? 37.167 -5.926 -1.486 1.00 43.97 189 ASN A N 1
ATOM 1420 C CA . ASN A 1 189 ? 35.874 -5.252 -1.546 1.00 43.97 189 ASN A CA 1
ATOM 1421 C C . ASN A 1 189 ? 36.004 -3.822 -1.004 1.00 43.97 189 ASN A C 1
ATOM 1423 O O . ASN A 1 189 ? 35.769 -3.539 0.169 1.00 43.97 189 ASN A O 1
ATOM 1427 N N . SER A 1 190 ? 36.393 -2.910 -1.896 1.00 53.97 190 SER A N 1
ATOM 1428 C CA . SER A 1 190 ? 36.183 -1.469 -1.746 1.00 53.97 190 SER A CA 1
ATOM 1429 C C . SER A 1 190 ? 34.677 -1.202 -1.648 1.00 53.97 190 SER A C 1
ATOM 1431 O O . SER A 1 190 ? 33.957 -1.246 -2.649 1.00 53.97 190 SER A O 1
ATOM 1433 N N . SER A 1 191 ? 34.171 -0.979 -0.433 1.00 55.38 191 SER A N 1
ATOM 1434 C CA . SER A 1 191 ? 32.769 -0.629 -0.227 1.00 55.38 191 SER A CA 1
ATOM 1435 C C . SER A 1 191 ? 32.530 0.790 -0.750 1.00 55.38 191 SER A C 1
ATOM 1437 O O . SER A 1 191 ? 33.001 1.783 -0.192 1.00 55.38 191 SER A O 1
ATOM 1439 N N . LYS A 1 192 ? 31.766 0.908 -1.842 1.00 57.50 192 LYS A N 1
ATOM 1440 C CA . LYS A 1 192 ? 31.332 2.205 -2.397 1.00 57.50 192 LYS A CA 1
ATOM 1441 C C . LYS A 1 192 ? 30.646 3.082 -1.333 1.00 57.50 192 LYS A C 1
ATOM 1443 O O . LYS A 1 192 ? 30.755 4.303 -1.369 1.00 57.50 192 LYS A O 1
ATOM 1448 N N . THR A 1 193 ? 30.038 2.459 -0.325 1.00 59.59 193 THR A N 1
ATOM 1449 C CA . THR A 1 193 ? 29.448 3.104 0.856 1.00 59.59 193 THR A CA 1
ATOM 1450 C C . THR A 1 193 ? 30.470 3.878 1.697 1.00 59.59 193 THR A C 1
ATOM 1452 O O . THR A 1 193 ? 30.174 4.985 2.144 1.00 59.59 193 THR A O 1
ATOM 1455 N N . GLY A 1 194 ? 31.690 3.355 1.876 1.00 65.69 194 GLY A N 1
ATOM 1456 C CA . GLY A 1 194 ? 32.747 4.040 2.629 1.00 65.69 194 GLY A CA 1
ATOM 1457 C C . GLY A 1 194 ? 33.244 5.306 1.928 1.00 65.69 194 GLY A C 1
ATOM 1458 O O . GLY A 1 194 ? 33.517 6.314 2.578 1.00 65.69 194 GLY A O 1
ATOM 1459 N N . GLN A 1 195 ? 33.288 5.289 0.594 1.00 66.88 195 GLN A N 1
ATOM 1460 C CA . GLN A 1 195 ? 33.725 6.429 -0.211 1.00 66.88 195 GLN A CA 1
ATOM 1461 C C . GLN A 1 195 ? 32.680 7.557 -0.237 1.00 66.88 195 GLN A C 1
ATOM 1463 O O . GLN A 1 195 ? 33.038 8.734 -0.173 1.00 66.88 195 GLN A O 1
ATOM 1468 N N . ILE A 1 196 ? 31.388 7.205 -0.253 1.00 73.62 196 ILE A N 1
ATOM 1469 C CA . ILE A 1 196 ? 30.283 8.172 -0.168 1.00 73.62 196 ILE A CA 1
ATOM 1470 C C . ILE A 1 196 ? 30.254 8.831 1.217 1.00 73.62 196 ILE A C 1
ATOM 1472 O O . ILE A 1 196 ? 30.216 10.057 1.305 1.00 73.62 196 ILE A O 1
ATOM 1476 N N . LEU A 1 197 ? 30.357 8.046 2.297 1.00 76.44 197 LEU A N 1
ATOM 1477 C CA . LEU A 1 197 ? 30.398 8.583 3.662 1.00 76.44 197 LEU A CA 1
ATOM 1478 C C . LEU A 1 197 ? 31.587 9.534 3.853 1.00 76.44 197 LEU A C 1
ATOM 1480 O O . LEU A 1 197 ? 31.404 10.647 4.342 1.00 76.44 197 LEU A O 1
ATOM 1484 N N . ALA A 1 198 ? 32.783 9.151 3.395 1.00 79.50 198 ALA A N 1
ATOM 1485 C CA . ALA A 1 198 ? 33.968 10.004 3.479 1.00 79.50 198 ALA A CA 1
ATOM 1486 C C . ALA A 1 198 ? 33.797 11.341 2.727 1.00 79.50 198 ALA A C 1
ATOM 1488 O O . ALA A 1 198 ? 34.221 12.385 3.224 1.00 79.50 198 ALA A O 1
ATOM 1489 N N . SER A 1 199 ? 33.135 11.331 1.564 1.00 84.12 199 SER A N 1
ATOM 1490 C CA . SER A 1 199 ? 32.856 12.548 0.789 1.00 84.12 199 SER A CA 1
ATOM 1491 C C . SER A 1 199 ? 31.888 13.490 1.514 1.00 84.12 199 SER A C 1
ATOM 1493 O O . SER A 1 199 ? 32.168 14.685 1.632 1.00 84.12 199 SER A O 1
ATOM 1495 N N . VAL A 1 200 ? 30.795 12.957 2.070 1.00 86.44 200 VAL A N 1
ATOM 1496 C CA . VAL A 1 200 ? 29.794 13.757 2.796 1.00 86.44 200 VAL A CA 1
ATOM 1497 C C . VAL A 1 200 ? 30.399 14.374 4.059 1.00 86.44 200 VAL A C 1
ATOM 1499 O O . VAL A 1 200 ? 30.250 15.577 4.281 1.00 86.44 200 VAL A O 1
ATOM 1502 N N . PHE A 1 201 ? 31.153 13.599 4.849 1.00 89.31 201 PHE A N 1
ATOM 1503 C CA . PHE A 1 201 ? 31.842 14.128 6.031 1.00 89.31 201 PHE A CA 1
ATOM 1504 C C . PHE A 1 201 ? 32.897 15.183 5.672 1.00 89.31 201 PHE A C 1
ATOM 1506 O O . PHE A 1 201 ? 33.058 16.153 6.414 1.00 89.31 201 PHE A O 1
ATOM 1513 N N . GLY A 1 202 ? 33.564 15.052 4.521 1.00 91.06 202 GLY A N 1
ATOM 1514 C CA . GLY A 1 202 ? 34.504 16.055 4.018 1.00 91.06 202 GLY A CA 1
ATOM 1515 C C . GLY A 1 202 ? 33.836 17.399 3.713 1.00 91.06 202 GLY A C 1
ATOM 1516 O O . GLY A 1 202 ? 34.320 18.442 4.154 1.00 91.06 202 GLY A O 1
ATOM 1517 N N . ILE A 1 203 ? 32.695 17.386 3.014 1.00 90.81 203 ILE A N 1
ATOM 1518 C CA . ILE A 1 203 ? 31.968 18.612 2.646 1.00 90.81 203 ILE A CA 1
ATOM 1519 C C . ILE A 1 203 ? 31.367 19.283 3.887 1.00 90.81 203 ILE A C 1
ATOM 1521 O O . ILE A 1 203 ? 31.545 20.486 4.084 1.00 90.81 203 ILE A O 1
ATOM 1525 N N . VAL A 1 204 ? 30.701 18.514 4.755 1.00 92.00 204 VAL A N 1
ATOM 1526 C CA . VAL A 1 204 ? 30.105 19.047 5.992 1.00 92.00 204 VAL A CA 1
ATOM 1527 C C . VAL A 1 204 ? 31.191 19.597 6.920 1.00 92.00 204 VAL A C 1
ATOM 1529 O O . VAL A 1 204 ? 31.042 20.696 7.457 1.00 92.00 204 VAL A O 1
ATOM 1532 N N . GLY A 1 205 ? 32.318 18.890 7.051 1.00 92.31 205 GLY A N 1
ATOM 1533 C CA . GLY A 1 205 ? 33.476 19.354 7.809 1.00 92.31 205 GLY A CA 1
ATOM 1534 C C . GLY A 1 205 ? 34.036 20.671 7.269 1.00 92.31 205 GLY A C 1
ATOM 1535 O O . GLY A 1 205 ? 34.206 21.620 8.033 1.00 92.31 205 GLY A O 1
ATOM 1536 N N . ALA A 1 206 ? 34.258 20.776 5.955 1.00 93.12 206 ALA A N 1
ATOM 1537 C CA . ALA A 1 206 ? 34.774 21.994 5.329 1.00 93.12 206 ALA A CA 1
ATOM 1538 C C . ALA A 1 206 ? 33.840 23.202 5.526 1.00 93.12 206 ALA A C 1
ATOM 1540 O O . ALA A 1 206 ? 34.309 24.296 5.845 1.00 93.12 206 ALA A O 1
ATOM 1541 N N . LEU A 1 207 ? 32.521 23.005 5.404 1.00 92.50 207 LEU A N 1
ATOM 1542 C CA . LEU A 1 207 ? 31.530 24.060 5.638 1.00 92.50 207 LEU A CA 1
ATOM 1543 C C . LEU A 1 207 ? 31.500 24.512 7.102 1.00 92.50 207 LEU A C 1
ATOM 1545 O O . LEU A 1 207 ? 31.434 25.714 7.368 1.00 92.50 207 LEU A O 1
ATOM 1549 N N . LEU A 1 208 ? 31.609 23.581 8.055 1.00 94.44 208 LEU A N 1
ATOM 1550 C CA . LEU A 1 208 ? 31.693 23.914 9.478 1.00 94.44 208 LEU A CA 1
ATOM 1551 C C . LEU A 1 208 ? 32.977 24.679 9.806 1.00 94.44 208 LEU A C 1
ATOM 1553 O O . LEU A 1 208 ? 32.909 25.689 10.506 1.00 94.44 208 LEU A O 1
ATOM 1557 N N . PHE A 1 209 ? 34.127 24.259 9.269 1.00 94.75 209 PHE A N 1
ATOM 1558 C CA . PHE A 1 209 ? 35.397 24.967 9.454 1.00 94.75 209 PHE A CA 1
ATOM 1559 C C . PHE A 1 209 ? 35.370 26.370 8.840 1.00 94.75 209 PHE A C 1
ATOM 1561 O O . PHE A 1 209 ? 35.809 27.324 9.484 1.00 94.75 209 PHE A O 1
ATOM 1568 N N . ALA A 1 210 ? 34.807 26.527 7.639 1.00 93.56 210 ALA A N 1
ATOM 1569 C CA . ALA A 1 210 ? 34.634 27.834 7.013 1.00 93.56 210 ALA A CA 1
ATOM 1570 C C . ALA A 1 210 ? 33.686 28.733 7.826 1.00 93.56 210 ALA A C 1
ATOM 1572 O O . ALA A 1 210 ? 33.994 29.903 8.062 1.00 93.56 210 ALA A O 1
ATOM 1573 N N . GLY A 1 211 ? 32.571 28.184 8.320 1.00 93.50 211 GLY A N 1
ATOM 1574 C CA . GLY A 1 211 ? 31.616 28.893 9.173 1.00 93.50 211 GLY A CA 1
ATOM 1575 C C . GLY A 1 211 ? 32.226 29.341 10.504 1.00 93.50 211 GLY A C 1
ATOM 1576 O O . GLY A 1 211 ? 32.120 30.515 10.868 1.00 93.50 211 GLY A O 1
ATOM 1577 N N . PHE A 1 212 ? 32.930 28.444 11.202 1.00 94.31 212 PHE A N 1
ATOM 1578 C CA . PHE A 1 212 ? 33.641 28.767 12.443 1.00 94.31 212 PHE A CA 1
ATOM 1579 C C . PHE A 1 212 ? 34.765 29.778 12.213 1.00 94.31 212 PHE A C 1
ATOM 1581 O O . PHE A 1 212 ? 34.899 30.729 12.985 1.00 94.31 212 PHE A O 1
ATOM 1588 N N . GLY A 1 213 ? 35.543 29.613 11.140 1.00 92.81 213 GLY A N 1
ATOM 1589 C CA . GLY A 1 213 ? 36.602 30.541 10.752 1.00 92.81 213 GLY A CA 1
ATOM 1590 C C . GLY A 1 213 ? 36.057 31.940 10.475 1.00 92.81 213 GLY A C 1
ATOM 1591 O O . GLY A 1 213 ? 36.553 32.920 11.033 1.00 92.81 213 GLY A O 1
ATOM 1592 N N . PHE A 1 214 ? 34.974 32.043 9.701 1.00 93.88 214 PHE A N 1
ATOM 1593 C CA . PHE A 1 214 ? 34.302 33.311 9.424 1.00 93.88 214 PHE A CA 1
ATOM 1594 C C . PHE A 1 214 ? 33.717 33.947 10.692 1.00 93.88 214 PHE A C 1
ATOM 1596 O O . PHE A 1 214 ? 33.853 35.155 10.905 1.00 93.88 214 PHE A O 1
ATOM 1603 N N . PHE A 1 215 ? 33.107 33.150 11.574 1.00 92.62 215 PHE A N 1
ATOM 1604 C CA . PHE A 1 215 ? 32.572 33.630 12.846 1.00 92.62 215 PHE A CA 1
ATOM 1605 C C . PHE A 1 215 ? 33.675 34.166 13.767 1.00 92.62 215 PHE A C 1
ATOM 1607 O O . PHE A 1 215 ? 33.546 35.270 14.301 1.00 92.62 215 PHE A O 1
ATOM 1614 N N . MET A 1 216 ? 34.781 33.433 13.916 1.00 91.06 216 MET A N 1
ATOM 1615 C CA . MET A 1 216 ? 35.935 33.857 14.714 1.00 91.06 216 MET A CA 1
ATOM 1616 C C . MET A 1 216 ? 36.602 35.097 14.121 1.00 91.06 216 MET A C 1
ATOM 1618 O O . MET A 1 216 ? 36.884 36.039 14.860 1.00 91.06 216 MET A O 1
ATOM 1622 N N . TYR A 1 217 ? 36.761 35.160 12.797 1.00 90.94 217 TYR A N 1
ATOM 1623 C CA . TYR A 1 217 ? 37.266 36.341 12.095 1.00 90.94 217 TYR A CA 1
ATOM 1624 C C . TYR A 1 217 ? 36.378 37.570 12.343 1.00 90.94 217 TYR A C 1
ATOM 1626 O O . TYR A 1 217 ? 36.861 38.638 12.731 1.00 90.94 217 TYR A O 1
ATOM 1634 N N . ARG A 1 218 ? 35.053 37.418 12.218 1.00 86.94 218 ARG A N 1
ATOM 1635 C CA . ARG A 1 218 ? 34.089 38.499 12.472 1.00 86.94 218 ARG A CA 1
ATOM 1636 C C . ARG A 1 218 ? 34.069 38.915 13.945 1.00 86.94 218 ARG A C 1
ATOM 1638 O O . ARG A 1 218 ? 33.976 40.108 14.238 1.00 86.94 218 ARG A O 1
ATOM 1645 N N . ARG A 1 219 ? 34.185 37.963 14.876 1.00 84.75 219 ARG A N 1
ATOM 1646 C CA . ARG A 1 219 ? 34.269 38.224 16.323 1.00 84.75 219 ARG A CA 1
ATOM 1647 C C . ARG A 1 219 ? 35.560 38.953 16.689 1.00 84.75 219 ARG A C 1
ATOM 1649 O O . ARG A 1 219 ? 35.507 39.907 17.463 1.00 84.75 219 ARG A O 1
ATOM 1656 N N . HIS A 1 220 ? 36.690 38.553 16.112 1.00 83.69 220 HIS A N 1
ATOM 1657 C CA . HIS A 1 220 ? 37.976 39.216 16.311 1.00 83.69 220 HIS A CA 1
ATOM 1658 C C . HIS A 1 220 ? 37.933 40.659 15.797 1.00 83.69 220 HIS A C 1
ATOM 1660 O O . HIS A 1 220 ? 38.285 41.585 16.525 1.00 83.69 220 HIS A O 1
ATOM 1666 N N . ARG A 1 221 ? 37.374 40.873 14.597 1.00 79.81 221 ARG A N 1
ATOM 1667 C CA . ARG A 1 221 ? 37.198 42.214 14.020 1.00 79.81 221 ARG A CA 1
ATOM 1668 C C . ARG A 1 221 ? 36.280 43.113 14.856 1.00 79.81 221 ARG A C 1
ATOM 1670 O O . ARG A 1 221 ? 36.500 44.317 14.925 1.00 79.81 221 ARG A O 1
ATOM 1677 N N . ARG A 1 222 ? 35.262 42.556 15.522 1.00 74.88 222 ARG A N 1
ATOM 1678 C CA . ARG A 1 222 ? 34.426 43.327 16.462 1.00 74.88 222 ARG A CA 1
ATOM 1679 C C . ARG A 1 222 ? 35.189 43.723 17.725 1.00 74.88 222 ARG A C 1
ATOM 1681 O O . ARG A 1 222 ? 35.005 44.835 18.201 1.00 74.88 222 ARG A O 1
ATOM 1688 N N . ARG A 1 223 ? 36.069 42.861 18.245 1.00 68.31 223 ARG A N 1
ATOM 1689 C CA . ARG A 1 223 ? 36.886 43.187 19.426 1.00 68.31 223 ARG A CA 1
ATOM 1690 C C . ARG A 1 223 ? 37.907 44.291 19.149 1.00 68.31 223 ARG A C 1
ATOM 1692 O O . ARG A 1 223 ? 38.088 45.146 20.005 1.00 68.31 223 ARG A O 1
ATOM 1699 N N . SER A 1 224 ? 38.490 44.343 17.950 1.00 61.66 224 SER A N 1
ATOM 1700 C CA . SER A 1 224 ? 39.436 45.409 17.582 1.00 61.66 224 SER A CA 1
ATOM 1701 C C . SER A 1 224 ? 38.799 46.798 17.442 1.00 61.66 224 SER A C 1
ATOM 1703 O O . SER A 1 224 ? 39.505 47.791 17.543 1.00 61.66 224 SER A O 1
ATOM 1705 N N . VAL A 1 225 ? 37.478 46.890 17.241 1.00 58.53 225 VAL A N 1
ATOM 1706 C CA . VAL A 1 225 ? 36.761 48.180 17.148 1.00 58.53 225 VAL A CA 1
ATOM 1707 C C . VAL A 1 225 ? 36.319 48.697 18.528 1.00 58.53 225 VAL A C 1
ATOM 1709 O O . VAL A 1 225 ? 36.106 49.890 18.700 1.00 58.53 225 VAL A O 1
ATOM 1712 N N . ILE A 1 226 ? 36.235 47.831 19.544 1.00 55.34 226 ILE A N 1
ATOM 1713 C CA . ILE A 1 226 ? 35.728 48.191 20.883 1.00 55.34 226 ILE A CA 1
ATOM 1714 C C . ILE A 1 226 ? 36.835 48.751 21.806 1.00 55.34 226 ILE A C 1
ATOM 1716 O O . ILE A 1 226 ? 36.542 49.284 22.870 1.00 55.34 226 ILE A O 1
ATOM 1720 N N . HIS A 1 227 ? 38.111 48.738 21.402 1.00 51.31 227 HIS A N 1
ATOM 1721 C CA . HIS A 1 227 ? 39.206 49.370 22.166 1.00 51.31 227 HIS A CA 1
ATOM 1722 C C . HIS A 1 227 ? 39.344 50.897 21.979 1.00 51.31 227 HIS A C 1
ATOM 1724 O O . HIS A 1 227 ? 40.333 51.470 22.423 1.00 51.31 227 HIS A O 1
ATOM 1730 N N . GLN A 1 228 ? 38.357 51.577 21.380 1.00 50.84 228 GLN A N 1
ATOM 1731 C CA . GLN A 1 228 ? 38.338 53.046 21.261 1.00 50.84 228 GLN A CA 1
ATOM 1732 C C . GLN A 1 228 ? 37.175 53.752 21.976 1.00 50.84 228 GLN A C 1
ATOM 1734 O O . GLN A 1 228 ? 36.966 54.939 21.743 1.00 50.84 228 GLN A O 1
ATOM 1739 N N . GLN A 1 229 ? 36.443 53.099 22.884 1.00 47.78 229 GLN A N 1
ATOM 1740 C CA . GLN A 1 229 ? 35.457 53.810 23.709 1.00 47.78 229 GLN A CA 1
ATOM 1741 C C . GLN A 1 229 ? 35.667 53.588 25.215 1.00 47.78 229 GLN A C 1
ATOM 1743 O O . GLN A 1 229 ? 35.756 52.438 25.650 1.00 47.78 229 GLN A O 1
ATOM 1748 N N . PRO A 1 230 ? 35.767 54.675 26.011 1.00 45.47 230 PRO A N 1
ATOM 1749 C CA . PRO A 1 230 ? 35.886 54.607 27.462 1.00 45.47 230 PRO A CA 1
ATOM 1750 C C . PRO A 1 230 ? 34.575 54.156 28.143 1.00 45.47 230 PRO A C 1
ATOM 1752 O O . PRO A 1 230 ? 33.495 54.270 27.558 1.00 45.47 230 PRO A O 1
ATOM 1755 N N . PRO A 1 231 ? 34.670 53.626 29.377 1.00 47.41 231 PRO A N 1
ATOM 1756 C CA . PRO A 1 231 ? 33.610 52.873 30.041 1.00 47.41 231 PRO A CA 1
ATOM 1757 C C . PRO A 1 231 ? 32.557 53.770 30.709 1.00 47.41 231 PRO A C 1
ATOM 1759 O O . PRO A 1 231 ? 32.894 54.729 31.400 1.00 47.41 231 PRO A O 1
ATOM 1762 N N . ALA A 1 232 ? 31.284 53.389 30.583 1.00 45.66 232 ALA A N 1
ATOM 1763 C CA . ALA A 1 232 ? 30.199 53.841 31.451 1.00 45.66 232 ALA A CA 1
ATOM 1764 C C . ALA A 1 232 ? 29.632 52.643 32.238 1.00 45.66 232 ALA A C 1
ATOM 1766 O O . ALA A 1 232 ? 29.548 51.527 31.727 1.00 45.66 232 ALA A O 1
ATOM 1767 N N . TYR A 1 233 ? 29.321 52.907 33.505 1.00 48.25 233 TYR A N 1
ATOM 1768 C CA . TYR A 1 233 ? 29.029 51.988 34.611 1.00 48.25 233 TYR A CA 1
ATOM 1769 C C . TYR A 1 233 ? 27.734 51.149 34.478 1.00 48.25 233 TYR A C 1
ATOM 1771 O O . TYR A 1 233 ? 26.901 51.437 33.618 1.00 48.25 233 TYR A O 1
ATOM 1779 N N . PRO A 1 234 ? 27.560 50.101 35.322 1.00 51.88 234 PRO A N 1
ATOM 1780 C CA . PRO A 1 234 ? 26.590 49.028 35.119 1.00 51.88 234 PRO A CA 1
ATOM 1781 C C . PRO A 1 234 ? 25.236 49.297 35.789 1.00 51.88 234 PRO A C 1
ATOM 1783 O O . PRO A 1 234 ? 25.157 49.963 36.820 1.00 51.88 234 PRO A O 1
ATOM 1786 N N . ALA A 1 235 ? 24.185 48.677 35.251 1.00 38.69 235 ALA A N 1
ATOM 1787 C CA . ALA A 1 235 ? 22.890 48.554 35.909 1.00 38.69 235 ALA A CA 1
ATOM 1788 C C . ALA A 1 235 ? 22.516 47.073 36.080 1.00 38.69 235 ALA A C 1
ATOM 1790 O O . ALA A 1 235 ? 22.661 46.259 35.168 1.00 38.69 235 ALA A O 1
ATOM 1791 N N . ALA A 1 236 ? 22.065 46.760 37.290 1.00 40.88 236 ALA A N 1
ATOM 1792 C CA . ALA A 1 236 ? 21.613 45.465 37.773 1.00 40.88 236 ALA A CA 1
ATOM 1793 C C . ALA A 1 236 ? 20.232 45.060 37.222 1.00 40.88 236 ALA A C 1
ATOM 1795 O O . ALA A 1 236 ? 19.399 45.915 36.935 1.00 40.88 236 ALA A O 1
ATOM 1796 N N . SER A 1 237 ? 19.963 43.753 37.156 1.00 44.53 237 SER A N 1
ATOM 1797 C CA . SER A 1 237 ? 18.664 43.113 37.477 1.00 44.53 237 SER A CA 1
ATOM 1798 C C . SER A 1 237 ? 18.784 41.596 37.250 1.00 44.53 237 SER A C 1
ATOM 1800 O O . SER A 1 237 ? 19.261 41.150 36.214 1.00 44.53 237 SER A O 1
ATOM 1802 N N . ASN A 1 238 ? 18.686 40.813 38.328 1.00 36.50 238 ASN A N 1
ATOM 1803 C CA . ASN A 1 238 ? 17.526 39.996 38.738 1.00 36.50 238 ASN A CA 1
ATOM 1804 C C . ASN A 1 238 ? 17.196 38.829 37.788 1.00 36.50 238 ASN A C 1
ATOM 1806 O O . ASN A 1 238 ? 16.814 39.033 36.646 1.00 36.50 238 ASN A O 1
ATOM 1810 N N . ILE A 1 239 ? 17.486 37.587 38.201 1.00 43.81 239 ILE A N 1
ATOM 1811 C CA . ILE A 1 239 ? 16.562 36.661 38.900 1.00 43.81 239 ILE A CA 1
ATOM 1812 C C . ILE A 1 239 ? 15.360 36.288 38.013 1.00 43.81 239 ILE A C 1
ATOM 1814 O O . ILE A 1 239 ? 14.431 37.078 37.887 1.00 43.81 239 ILE A O 1
ATOM 1818 N N . ASN A 1 240 ? 15.328 35.054 37.487 1.00 38.44 240 ASN A N 1
ATOM 1819 C CA . ASN A 1 240 ? 14.305 34.082 37.896 1.00 38.44 240 ASN A CA 1
ATOM 1820 C C . ASN A 1 240 ? 14.465 32.684 37.281 1.00 38.44 240 ASN A C 1
ATOM 1822 O O . ASN A 1 240 ? 14.820 32.504 36.119 1.00 38.44 240 ASN A O 1
ATOM 1826 N N . ASN A 1 241 ? 14.148 31.716 38.139 1.00 44.09 241 ASN A N 1
ATOM 1827 C CA . ASN A 1 241 ? 13.989 30.285 37.920 1.00 44.09 241 ASN A CA 1
ATOM 1828 C C . ASN A 1 241 ? 13.049 29.932 36.762 1.00 44.09 241 ASN A C 1
ATOM 1830 O O . ASN A 1 241 ? 12.068 30.634 36.537 1.00 44.09 241 ASN A O 1
ATOM 1834 N N . SER A 1 242 ? 13.248 28.748 36.172 1.00 42.09 242 SER A N 1
ATOM 1835 C CA . SER A 1 242 ? 12.187 27.736 36.015 1.00 42.09 242 SER A CA 1
ATOM 1836 C C . SER A 1 242 ? 12.783 26.375 35.650 1.00 42.09 242 SER A C 1
ATOM 1838 O O . SER A 1 242 ? 13.318 26.166 34.566 1.00 42.09 242 SER A O 1
ATOM 1840 N N . SER A 1 243 ? 12.655 25.451 36.591 1.00 48.34 243 SER A N 1
ATOM 1841 C CA . SER A 1 243 ? 12.761 24.003 36.453 1.00 48.34 243 SER A CA 1
ATOM 1842 C C . SER A 1 243 ? 11.589 23.425 35.646 1.00 48.34 243 SER A C 1
ATOM 1844 O O . SER A 1 243 ? 10.441 23.747 35.935 1.00 48.34 243 SER A O 1
ATOM 1846 N N . SER A 1 244 ? 11.862 22.512 34.712 1.00 42.41 244 SER A N 1
ATOM 1847 C CA . SER A 1 244 ? 10.883 21.551 34.171 1.00 42.41 244 SER A CA 1
ATOM 1848 C C . SER A 1 244 ? 11.610 20.216 33.946 1.00 42.41 244 SER A C 1
ATOM 1850 O O . SER A 1 244 ? 12.574 20.138 33.194 1.00 42.41 244 SER A O 1
ATOM 1852 N N . THR A 1 245 ? 11.490 19.281 34.892 1.00 41.84 245 THR A N 1
ATOM 1853 C CA . THR A 1 245 ? 10.560 18.132 34.890 1.00 41.84 245 THR A CA 1
ATOM 1854 C C . THR A 1 245 ? 10.737 17.208 33.686 1.00 41.84 245 THR A C 1
ATOM 1856 O O . THR A 1 245 ? 10.205 17.430 32.603 1.00 41.84 245 THR A O 1
ATOM 1859 N N . SER A 1 246 ? 11.492 16.144 33.952 1.00 40.09 246 SER A N 1
ATOM 1860 C CA . SER A 1 246 ? 11.678 14.927 33.169 1.00 40.09 246 SER A CA 1
ATOM 1861 C C . SER A 1 246 ? 10.357 14.200 32.909 1.00 40.09 246 SER A C 1
ATOM 1863 O O . SER A 1 246 ? 9.631 13.893 33.856 1.00 40.09 246 SER A O 1
ATOM 1865 N N . PHE A 1 247 ? 10.085 13.851 31.651 1.00 41.78 247 PHE A N 1
ATOM 1866 C CA . PHE A 1 247 ? 8.997 12.940 31.300 1.00 41.78 247 PHE A CA 1
ATOM 1867 C C . PHE A 1 247 ? 9.495 11.494 31.293 1.00 41.78 247 PHE A C 1
ATOM 1869 O O . PHE A 1 247 ? 10.415 11.129 30.564 1.00 41.78 247 PHE A O 1
ATOM 1876 N N . ASN A 1 248 ? 8.861 10.693 32.145 1.00 36.34 248 ASN A N 1
ATOM 1877 C CA . ASN A 1 248 ? 8.985 9.248 32.227 1.00 36.34 248 ASN A CA 1
ATOM 1878 C C . ASN A 1 248 ? 8.206 8.617 31.060 1.00 36.34 248 ASN A C 1
ATOM 1880 O O . ASN A 1 248 ? 6.978 8.698 31.016 1.00 36.34 248 ASN A O 1
ATOM 1884 N N . VAL A 1 249 ? 8.921 8.027 30.103 1.00 44.56 249 VAL A N 1
ATOM 1885 C CA . VAL A 1 249 ? 8.340 7.257 29.000 1.00 44.56 249 VAL A CA 1
ATOM 1886 C C . VAL A 1 249 ? 8.238 5.806 29.457 1.00 44.56 249 VAL A C 1
ATOM 1888 O O . VAL A 1 249 ? 9.246 5.101 29.508 1.00 44.56 249 VAL A O 1
ATOM 1891 N N . ASN A 1 250 ? 7.017 5.350 29.757 1.00 36.31 250 ASN A N 1
ATOM 1892 C CA . ASN A 1 250 ? 6.714 3.925 29.873 1.00 36.31 250 ASN A CA 1
ATOM 1893 C C . ASN A 1 250 ? 6.986 3.257 28.518 1.00 36.31 250 ASN A C 1
ATOM 1895 O O . ASN A 1 250 ? 6.161 3.269 27.607 1.00 36.31 250 ASN A O 1
ATOM 1899 N N . THR A 1 251 ? 8.183 2.699 28.392 1.00 36.25 251 THR A N 1
ATOM 1900 C CA . THR A 1 251 ? 8.612 1.855 27.284 1.00 36.25 251 THR A CA 1
ATOM 1901 C C . THR A 1 251 ? 7.998 0.476 27.500 1.00 36.25 251 THR A C 1
ATOM 1903 O O . THR A 1 251 ? 8.442 -0.297 28.344 1.00 36.25 251 THR A O 1
ATOM 1906 N N . VAL A 1 252 ? 6.935 0.175 26.755 1.00 38.97 252 VAL A N 1
ATOM 1907 C CA . VAL A 1 252 ? 6.449 -1.201 26.604 1.00 38.97 252 VAL A CA 1
ATOM 1908 C C . VAL A 1 252 ? 7.538 -1.985 25.856 1.00 38.97 252 VAL A C 1
ATOM 1910 O O . VAL A 1 252 ? 8.020 -1.499 24.828 1.00 38.97 252 VAL A O 1
ATOM 1913 N N . PRO A 1 253 ? 7.980 -3.152 26.354 1.00 35.06 253 PRO A N 1
ATOM 1914 C CA . PRO A 1 253 ? 9.116 -3.859 25.782 1.00 35.06 253 PRO A CA 1
ATOM 1915 C C . PRO A 1 253 ? 8.804 -4.350 24.363 1.00 35.06 253 PRO A C 1
ATOM 1917 O O . PRO A 1 253 ? 7.847 -5.093 24.140 1.00 35.06 253 PRO A O 1
ATOM 1920 N N . LEU A 1 254 ? 9.655 -3.949 23.411 1.00 34.69 254 LEU A N 1
ATOM 1921 C CA . LEU A 1 254 ? 9.806 -4.607 22.115 1.00 34.69 254 LEU A CA 1
ATOM 1922 C C . LEU A 1 254 ? 10.186 -6.068 22.375 1.00 34.69 254 LEU A C 1
ATOM 1924 O O . LEU A 1 254 ? 11.350 -6.383 22.620 1.00 34.69 254 LEU A O 1
ATOM 1928 N N . ASN A 1 255 ? 9.207 -6.965 22.315 1.00 30.25 255 ASN A N 1
ATOM 1929 C CA . ASN A 1 255 ? 9.496 -8.377 22.151 1.00 30.25 255 ASN A CA 1
ATOM 1930 C C . ASN A 1 255 ? 9.647 -8.643 20.650 1.00 30.25 255 ASN A C 1
ATOM 1932 O O . ASN A 1 255 ? 8.680 -8.893 19.931 1.00 30.25 255 ASN A O 1
ATOM 1936 N N . SER A 1 256 ? 10.880 -8.495 20.172 1.00 38.72 256 SER A N 1
ATOM 1937 C CA . SER A 1 256 ? 11.309 -8.811 18.811 1.00 38.72 256 SER A CA 1
ATOM 1938 C C . SER A 1 256 ? 11.387 -10.329 18.636 1.00 38.72 256 SER A C 1
ATOM 1940 O O . SER A 1 256 ? 12.471 -10.905 18.601 1.00 38.72 256 SER A O 1
ATOM 1942 N N . ALA A 1 257 ? 10.236 -10.993 18.552 1.00 34.72 257 ALA A N 1
ATOM 1943 C CA . ALA A 1 257 ? 10.151 -12.404 18.201 1.00 34.72 257 ALA A CA 1
ATOM 1944 C C . ALA A 1 257 ? 9.743 -12.549 16.724 1.00 34.72 257 ALA A C 1
ATOM 1946 O O . ALA A 1 257 ? 8.606 -12.287 16.351 1.00 34.72 257 ALA A O 1
ATOM 1947 N N . GLY A 1 258 ? 10.728 -12.927 15.904 1.00 37.25 258 GLY A N 1
ATOM 1948 C CA . GLY A 1 258 ? 10.640 -13.596 14.598 1.00 37.25 258 GLY A CA 1
ATOM 1949 C C . GLY A 1 258 ? 9.378 -13.425 13.745 1.00 37.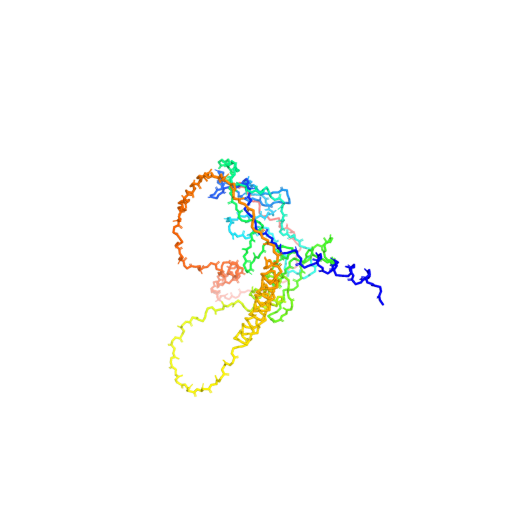25 258 GLY A C 1
ATOM 1950 O O . GLY A 1 258 ? 8.444 -14.217 13.844 1.00 37.25 258 GLY A O 1
ATOM 1951 N N . TYR A 1 259 ? 9.432 -12.504 12.781 1.00 36.78 259 TYR A N 1
ATOM 1952 C CA . TYR A 1 259 ? 8.508 -12.456 11.644 1.00 36.78 259 TYR A CA 1
ATOM 1953 C C . TYR A 1 259 ? 8.726 -13.665 10.708 1.00 36.78 259 TYR A C 1
ATOM 1955 O O . TYR A 1 259 ? 9.544 -13.617 9.791 1.00 36.78 259 TYR A O 1
ATOM 1963 N N . LYS A 1 260 ? 7.967 -14.748 10.918 1.00 36.34 260 LYS A N 1
ATOM 1964 C CA . LYS A 1 260 ? 7.687 -15.804 9.920 1.00 36.34 260 LYS A CA 1
ATOM 1965 C C . LYS A 1 260 ? 6.366 -15.502 9.191 1.00 36.34 260 LYS A C 1
ATOM 1967 O O . LYS A 1 260 ? 5.439 -16.302 9.233 1.00 36.34 260 LYS A O 1
ATOM 1972 N N . GLU A 1 261 ? 6.225 -14.322 8.587 1.00 46.25 261 GLU A N 1
ATOM 1973 C CA . GLU A 1 261 ? 4.890 -13.810 8.217 1.00 46.25 261 GLU A CA 1
ATOM 1974 C C . GLU A 1 261 ? 4.604 -13.641 6.716 1.00 46.25 261 GLU A C 1
ATOM 1976 O O . GLU A 1 261 ? 3.694 -12.901 6.362 1.00 46.25 261 GLU A O 1
ATOM 1981 N N . GLU A 1 262 ? 5.307 -14.317 5.798 1.00 46.75 262 GLU A N 1
ATOM 1982 C CA . GLU A 1 262 ? 5.045 -14.100 4.358 1.00 46.75 262 GLU A CA 1
ATOM 1983 C C . GLU A 1 262 ? 5.155 -15.323 3.437 1.00 46.75 262 GLU A C 1
ATOM 1985 O O . GLU A 1 262 ? 5.621 -15.197 2.302 1.00 46.75 262 GLU A O 1
ATOM 1990 N N . GLN A 1 263 ? 4.678 -16.483 3.887 1.00 41.81 263 GLN A N 1
ATOM 1991 C CA . GLN A 1 263 ? 4.313 -17.579 2.974 1.00 41.81 263 GLN A CA 1
ATOM 1992 C C . GLN A 1 263 ? 2.818 -17.585 2.618 1.00 41.81 263 GLN A C 1
ATOM 1994 O O . GLN A 1 263 ? 2.420 -18.111 1.588 1.00 41.81 263 GLN A O 1
ATOM 1999 N N . PHE A 1 264 ? 1.979 -16.884 3.384 1.00 45.00 264 PHE A N 1
ATOM 2000 C CA . PHE A 1 264 ? 0.527 -16.990 3.234 1.00 45.00 264 PHE A CA 1
ATOM 2001 C C . PHE A 1 264 ? -0.070 -16.332 1.978 1.00 45.00 264 PHE A C 1
ATOM 2003 O O . PHE A 1 264 ? -1.149 -16.726 1.571 1.00 45.00 264 PHE A O 1
ATOM 2010 N N . ALA A 1 265 ? 0.577 -15.366 1.318 1.00 45.00 265 ALA A N 1
ATOM 2011 C CA . ALA A 1 265 ? 0.009 -14.800 0.081 1.00 45.00 265 ALA A CA 1
ATOM 2012 C C . ALA A 1 265 ? 0.429 -15.558 -1.193 1.00 45.00 265 ALA A C 1
ATOM 2014 O O . ALA A 1 265 ? -0.239 -15.432 -2.216 1.00 45.00 265 ALA A O 1
ATOM 2015 N N . SER A 1 266 ? 1.517 -16.331 -1.134 1.00 44.97 266 SER A N 1
ATOM 2016 C CA . SER A 1 266 ? 1.957 -17.206 -2.226 1.00 44.97 266 SER A CA 1
ATOM 2017 C C . SER A 1 266 ? 1.401 -18.628 -2.086 1.00 44.97 266 SER A C 1
ATOM 2019 O O . SER A 1 266 ? 1.038 -19.219 -3.096 1.00 44.97 266 SER A O 1
ATOM 2021 N N . ASP A 1 267 ? 1.247 -19.145 -0.858 1.00 38.75 267 ASP A N 1
ATOM 2022 C CA . ASP A 1 267 ? 0.798 -20.530 -0.630 1.00 38.75 267 ASP A CA 1
ATOM 2023 C C . ASP A 1 267 ? -0.730 -20.698 -0.732 1.00 38.75 267 ASP A C 1
ATOM 2025 O O . ASP A 1 267 ? -1.199 -21.735 -1.190 1.00 38.75 267 ASP A O 1
ATOM 2029 N N . PHE A 1 268 ? -1.535 -19.667 -0.442 1.00 41.94 268 PHE A N 1
ATOM 2030 C CA . PHE A 1 268 ? -3.002 -19.763 -0.571 1.00 41.94 268 PHE A CA 1
ATOM 2031 C C . PHE A 1 268 ? -3.516 -19.849 -2.025 1.00 41.94 268 PHE A C 1
ATOM 2033 O O . PHE A 1 268 ? -4.707 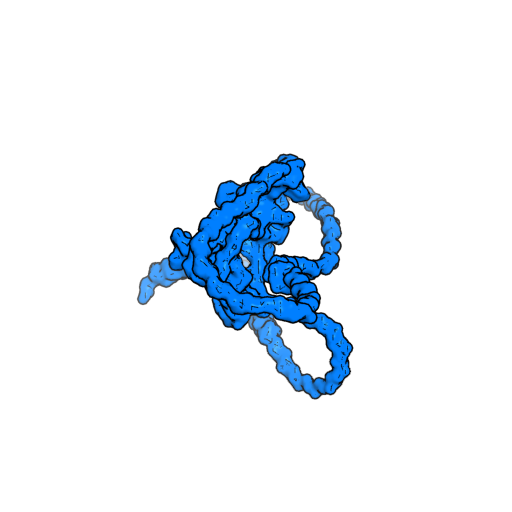-20.063 -2.232 1.00 41.94 268 PHE A O 1
ATOM 2040 N N . LEU A 1 269 ? -2.654 -19.700 -3.041 1.00 46.12 269 LEU A N 1
ATOM 2041 C CA . LEU A 1 269 ? -3.029 -19.832 -4.459 1.00 46.12 269 LEU A CA 1
ATOM 2042 C C . LEU A 1 269 ? -2.491 -21.112 -5.129 1.00 46.12 269 LEU A C 1
ATOM 2044 O O . LEU A 1 269 ? -2.687 -21.291 -6.333 1.00 46.12 269 LEU A O 1
ATOM 2048 N N . HIS A 1 270 ? -1.823 -22.009 -4.394 1.00 42.28 270 HIS A N 1
ATOM 2049 C CA . HIS A 1 270 ? -1.272 -23.254 -4.953 1.00 42.28 270 HIS A CA 1
ATOM 2050 C C . HIS A 1 270 ? -1.980 -24.543 -4.518 1.00 42.28 270 HIS A C 1
ATOM 2052 O O . HIS A 1 270 ? -1.661 -25.604 -5.052 1.00 42.28 270 HIS A O 1
ATOM 2058 N N . GLU A 1 271 ? -2.990 -24.477 -3.648 1.00 36.06 271 GLU A N 1
ATOM 2059 C CA . GLU A 1 271 ? -3.509 -25.680 -2.978 1.00 36.06 271 GLU A CA 1
ATOM 2060 C C . GLU A 1 271 ? -4.920 -26.136 -3.385 1.00 36.06 271 GLU A C 1
ATOM 2062 O O . GLU A 1 271 ? -5.519 -26.930 -2.672 1.00 36.06 271 GLU A O 1
ATOM 2067 N N . ASP A 1 272 ? -5.439 -25.723 -4.551 1.00 41.16 272 ASP A N 1
ATOM 2068 C CA . ASP A 1 272 ? -6.790 -26.133 -5.001 1.00 41.16 272 ASP A CA 1
ATOM 2069 C C . ASP A 1 272 ? -6.835 -26.958 -6.304 1.00 41.16 272 ASP A C 1
ATOM 2071 O O . ASP A 1 272 ? -7.906 -27.208 -6.847 1.00 41.16 272 ASP A O 1
ATOM 2075 N N . ASN A 1 273 ? -5.693 -27.428 -6.831 1.00 40.94 273 ASN A N 1
ATOM 2076 C CA . ASN A 1 273 ? -5.674 -28.185 -8.100 1.00 40.94 273 ASN A CA 1
ATOM 2077 C C . ASN A 1 273 ? -4.838 -29.481 -8.127 1.00 40.94 273 ASN A C 1
ATOM 2079 O O . ASN A 1 273 ? -4.596 -30.013 -9.209 1.00 40.94 273 ASN A O 1
ATOM 2083 N N . GLN A 1 274 ? -4.404 -30.036 -6.985 1.00 42.34 274 GLN A N 1
ATOM 2084 C CA . GLN A 1 274 ? -3.584 -31.270 -6.983 1.00 42.34 274 GLN A CA 1
ATOM 2085 C C . GLN A 1 274 ? -4.108 -32.459 -6.160 1.00 42.34 274 GLN A C 1
ATOM 2087 O O . GLN A 1 274 ? -3.446 -33.489 -6.121 1.00 42.34 274 GLN A O 1
ATOM 2092 N N . HIS A 1 275 ? -5.313 -32.399 -5.587 1.00 43.50 275 HIS A N 1
ATOM 2093 C CA . HIS A 1 275 ? -5.908 -33.546 -4.878 1.00 43.50 275 HIS A CA 1
ATOM 2094 C C . HIS A 1 275 ? -7.218 -34.025 -5.517 1.00 43.50 275 HIS A C 1
ATOM 2096 O O . HIS A 1 275 ? -8.219 -34.246 -4.839 1.00 43.50 275 HIS A O 1
ATOM 2102 N N . ALA A 1 276 ? -7.208 -34.242 -6.836 1.00 41.03 276 ALA A N 1
ATOM 2103 C CA . ALA A 1 276 ? -8.169 -35.167 -7.426 1.00 41.03 276 ALA A CA 1
ATOM 2104 C C . ALA A 1 276 ? -7.757 -36.598 -7.018 1.00 41.03 276 ALA A C 1
ATOM 2106 O O . ALA A 1 276 ? -6.626 -36.999 -7.307 1.00 41.03 276 ALA A O 1
ATOM 2107 N N . PRO A 1 277 ? -8.615 -37.373 -6.330 1.00 50.00 277 PRO A N 1
ATOM 2108 C CA . PRO A 1 277 ? -8.306 -38.760 -6.012 1.00 50.00 277 PRO A CA 1
ATOM 2109 C C . PRO A 1 277 ? -8.095 -39.556 -7.311 1.00 50.00 277 PRO A C 1
ATOM 2111 O O . PRO A 1 277 ? -8.816 -39.325 -8.288 1.00 50.00 277 PRO A O 1
ATOM 2114 N N . PRO A 1 278 ? -7.130 -40.493 -7.354 1.00 55.56 278 PRO A N 1
ATOM 2115 C CA . PRO A 1 278 ? -6.969 -41.366 -8.507 1.00 55.56 278 PRO A CA 1
ATOM 2116 C C . PRO A 1 278 ? -8.281 -42.127 -8.747 1.00 55.56 278 PRO A C 1
ATOM 2118 O O . PRO A 1 278 ? -8.907 -42.578 -7.780 1.00 55.56 278 PRO A O 1
ATOM 2121 N N . PRO A 1 279 ? -8.729 -42.278 -10.007 1.00 55.00 279 PRO A N 1
ATOM 2122 C CA . PRO A 1 279 ? -9.916 -43.064 -10.291 1.00 55.00 279 PRO A CA 1
ATOM 2123 C C . PRO A 1 279 ? -9.715 -44.497 -9.775 1.00 55.00 279 PRO A C 1
ATOM 2125 O O . PRO A 1 279 ? -8.605 -45.035 -9.867 1.00 55.00 279 PRO A O 1
ATOM 2128 N N . PRO A 1 280 ? -10.762 -45.126 -9.216 1.00 58.56 280 PRO A N 1
ATOM 2129 C CA . PRO A 1 280 ? -10.667 -46.489 -8.720 1.00 58.56 280 PRO A CA 1
ATOM 2130 C C . PRO A 1 280 ? -10.260 -47.443 -9.855 1.00 58.56 280 PRO A C 1
ATOM 2132 O O . PRO A 1 280 ? -10.628 -47.214 -11.011 1.00 58.56 280 PRO A O 1
ATOM 2135 N N . PRO A 1 281 ? -9.516 -48.521 -9.548 1.00 47.66 281 PRO A N 1
ATOM 2136 C CA . PRO A 1 281 ? -9.090 -49.489 -10.546 1.00 47.66 281 PRO A CA 1
ATOM 2137 C C . PRO A 1 281 ? -10.319 -50.124 -11.200 1.00 47.66 281 PRO A C 1
ATOM 2139 O O . PRO A 1 281 ? -11.066 -50.879 -10.576 1.00 47.66 281 PRO A O 1
ATOM 2142 N N . GLY A 1 282 ? -10.527 -49.787 -12.472 1.00 38.12 282 GLY A N 1
ATOM 2143 C CA . GLY A 1 282 ? -11.531 -50.411 -13.315 1.00 38.12 282 GLY A CA 1
ATOM 2144 C C . GLY A 1 282 ? -11.233 -51.899 -13.441 1.00 38.12 282 GLY A C 1
ATOM 2145 O O . GLY A 1 282 ? -10.185 -52.304 -13.943 1.00 38.12 282 GLY A O 1
ATOM 2146 N N . THR A 1 283 ? -12.168 -52.717 -12.973 1.00 37.94 283 THR A N 1
ATOM 2147 C CA . THR A 1 283 ? -12.212 -54.146 -13.255 1.00 37.94 283 THR A CA 1
ATOM 2148 C C . THR A 1 283 ? -12.466 -54.316 -14.749 1.00 37.94 283 THR A C 1
ATOM 2150 O O . THR A 1 283 ? -13.544 -54.010 -15.252 1.00 37.94 283 THR A O 1
ATOM 2153 N N . ILE A 1 284 ? -11.451 -54.789 -15.472 1.00 48.97 284 ILE A N 1
ATOM 2154 C CA . ILE A 1 284 ? -11.609 -55.276 -16.840 1.00 48.97 284 ILE A CA 1
ATOM 2155 C C . ILE A 1 284 ? -12.427 -56.562 -16.742 1.00 48.97 284 ILE A C 1
ATOM 2157 O O . ILE A 1 284 ? -11.910 -57.606 -16.347 1.00 48.97 284 ILE A O 1
ATOM 2161 N N . ASN A 1 285 ? -13.714 -56.477 -17.071 1.00 37.25 285 ASN A N 1
ATOM 2162 C CA . ASN A 1 285 ? -14.526 -57.644 -17.367 1.00 37.25 285 ASN A CA 1
ATOM 2163 C C . ASN A 1 285 ? -15.348 -57.387 -18.633 1.00 37.25 285 ASN A C 1
ATOM 2165 O O . ASN A 1 285 ? -15.811 -56.276 -18.878 1.00 37.25 285 ASN A O 1
ATOM 2169 N N . GLY A 1 286 ? -15.389 -58.412 -19.477 1.00 39.94 286 GLY A N 1
ATOM 2170 C CA . GLY A 1 286 ? -15.590 -58.300 -20.914 1.00 39.94 286 GLY A CA 1
ATOM 2171 C C . GLY A 1 286 ? -17.012 -58.038 -21.405 1.00 39.94 286 GLY A C 1
ATOM 2172 O O . GLY A 1 286 ? -17.990 -58.132 -20.674 1.00 39.94 286 GLY A O 1
ATOM 2173 N N . ASN A 1 287 ? -17.048 -57.843 -22.727 1.00 44.59 287 ASN A N 1
ATOM 2174 C CA . ASN A 1 287 ? -18.168 -58.020 -23.649 1.00 44.59 287 ASN A CA 1
ATOM 2175 C C . ASN A 1 287 ? -19.374 -57.093 -23.447 1.00 44.59 287 ASN A C 1
ATOM 2177 O O . ASN A 1 287 ? -20.192 -57.331 -22.574 1.00 44.59 287 ASN A O 1
ATOM 2181 N N . HIS A 1 288 ? -19.572 -56.135 -24.359 1.00 40.66 288 HIS A N 1
ATOM 2182 C CA . HIS A 1 288 ? -20.755 -56.138 -25.230 1.00 40.66 288 HIS A CA 1
ATOM 2183 C C . HIS A 1 288 ? -20.723 -55.019 -26.287 1.00 40.66 288 HIS A C 1
ATOM 2185 O O . HIS A 1 288 ? -20.489 -53.854 -25.994 1.00 40.66 288 HIS A O 1
ATOM 2191 N N . ALA A 1 289 ? -20.965 -55.462 -27.521 1.00 38.78 289 ALA A N 1
ATOM 2192 C CA . ALA A 1 289 ? -21.736 -54.857 -28.605 1.00 38.78 289 ALA A CA 1
ATOM 2193 C C . ALA A 1 289 ? -21.751 -53.326 -28.795 1.00 38.78 289 ALA A C 1
ATOM 2195 O O . ALA A 1 289 ? -22.336 -52.559 -28.038 1.00 38.78 289 ALA A O 1
ATOM 2196 N N . VAL A 1 290 ? -21.240 -52.954 -29.969 1.00 48.25 290 VAL A N 1
ATOM 2197 C CA . VAL A 1 290 ? -21.576 -51.763 -30.753 1.00 48.25 290 VAL A CA 1
ATOM 2198 C C . VAL A 1 290 ? -23.097 -51.561 -30.811 1.00 48.25 290 VAL A C 1
ATOM 2200 O O . VAL A 1 290 ? -23.812 -52.434 -31.297 1.00 48.25 290 VAL A O 1
ATOM 2203 N N . SER A 1 291 ? -23.577 -50.388 -30.397 1.00 40.19 291 SER A N 1
ATOM 2204 C CA . SER A 1 291 ? -24.878 -49.860 -30.812 1.00 40.19 291 SER A CA 1
ATOM 2205 C C . SER A 1 291 ? -24.775 -48.349 -30.981 1.00 40.19 291 SER A C 1
ATOM 2207 O O . SER A 1 291 ? -24.586 -47.612 -30.017 1.00 40.19 291 SER A O 1
ATOM 2209 N N . TYR A 1 292 ? -24.877 -47.910 -32.235 1.00 44.84 292 TYR A N 1
ATOM 2210 C CA . TYR A 1 292 ? -25.162 -46.528 -32.608 1.00 44.84 292 TYR A CA 1
ATOM 2211 C C . TYR A 1 292 ? -26.562 -46.160 -32.097 1.00 44.84 292 TYR A C 1
ATOM 2213 O O . TYR A 1 292 ? -27.501 -46.936 -32.269 1.00 44.84 292 TYR A O 1
ATOM 2221 N N . GLY A 1 293 ? -26.689 -44.989 -31.481 1.00 42.16 293 GLY A N 1
ATOM 2222 C CA . GLY A 1 293 ? -27.949 -44.456 -30.972 1.00 42.16 293 GLY A CA 1
ATOM 2223 C C . GLY A 1 293 ? -27.829 -42.951 -30.787 1.00 42.16 293 GLY A C 1
ATOM 2224 O O . GLY A 1 293 ? -27.374 -42.481 -29.750 1.00 42.16 293 GLY A O 1
ATOM 2225 N N . ASP A 1 294 ? -28.170 -42.245 -31.856 1.00 45.41 294 ASP A N 1
ATOM 2226 C CA . ASP A 1 294 ? -28.491 -40.823 -31.902 1.00 45.41 294 ASP A CA 1
ATOM 2227 C C . ASP A 1 294 ? -29.716 -40.583 -31.002 1.00 45.41 294 ASP A C 1
ATOM 2229 O O . ASP A 1 294 ? -30.701 -41.294 -31.177 1.00 45.41 294 ASP A O 1
ATOM 2233 N N . ASP A 1 295 ? -29.662 -39.652 -30.041 1.00 44.88 295 ASP A N 1
ATOM 2234 C CA . ASP A 1 295 ? -30.867 -38.930 -29.612 1.00 44.88 295 ASP A CA 1
ATOM 2235 C C . ASP A 1 295 ? -30.598 -37.719 -28.705 1.00 44.88 295 ASP A C 1
ATOM 2237 O O . ASP A 1 295 ? -29.813 -37.724 -27.753 1.00 44.88 295 ASP A O 1
ATOM 2241 N N . ASN A 1 296 ? -31.340 -36.669 -29.041 1.00 47.78 296 ASN A N 1
ATOM 2242 C CA . ASN A 1 296 ? -31.478 -35.385 -28.374 1.00 47.78 296 ASN A CA 1
ATOM 2243 C C . ASN A 1 296 ? -31.935 -35.512 -26.911 1.00 47.78 296 ASN A C 1
ATOM 2245 O O . ASN A 1 296 ? -32.849 -36.274 -26.605 1.00 47.78 296 ASN A O 1
ATOM 2249 N N . GLY A 1 297 ? -31.431 -34.652 -26.016 1.00 39.00 297 GLY A N 1
ATOM 2250 C CA . GLY A 1 297 ? -32.010 -34.576 -24.674 1.00 39.00 297 GLY A CA 1
ATOM 2251 C C . GLY A 1 297 ? -31.365 -33.605 -23.691 1.00 39.00 297 GLY A C 1
ATOM 2252 O O . GLY A 1 297 ? -30.553 -34.002 -22.870 1.00 39.00 297 GLY A O 1
ATOM 2253 N N . LEU A 1 298 ? -31.853 -32.364 -23.720 1.00 42.91 298 LEU A N 1
ATOM 2254 C CA . LEU A 1 298 ? -32.281 -31.591 -22.544 1.00 42.91 298 LEU A CA 1
ATOM 2255 C C . LEU A 1 298 ? -31.259 -31.265 -21.431 1.00 42.91 298 LEU A C 1
ATOM 2257 O O . LEU A 1 298 ? -30.877 -32.075 -20.590 1.00 42.91 298 LEU A O 1
ATOM 2261 N N . LEU A 1 299 ? -30.971 -29.961 -21.378 1.00 45.44 299 LEU A N 1
ATOM 2262 C CA . LEU A 1 299 ? -30.474 -29.164 -20.256 1.00 45.44 299 LEU A CA 1
ATOM 2263 C C . LEU A 1 299 ? -30.921 -29.696 -18.879 1.00 45.44 299 LEU A C 1
ATOM 2265 O O . LEU A 1 299 ? -32.092 -29.602 -18.510 1.00 45.44 299 LEU A O 1
ATOM 2269 N N . ARG A 1 300 ? -29.961 -30.175 -18.080 1.00 44.50 300 ARG A N 1
ATOM 2270 C CA . ARG A 1 300 ? -30.134 -30.335 -16.630 1.00 44.50 300 ARG A CA 1
ATOM 2271 C C . ARG A 1 300 ? -29.972 -28.974 -15.943 1.00 44.50 300 ARG A C 1
ATOM 2273 O O . ARG A 1 300 ? -28.944 -28.331 -16.157 1.00 44.50 300 ARG A O 1
ATOM 2280 N N . PRO A 1 301 ? -30.915 -28.539 -15.092 1.00 57.22 301 PRO A N 1
ATOM 2281 C CA . PRO A 1 301 ? -30.683 -27.402 -14.213 1.00 57.22 301 PRO A CA 1
ATOM 2282 C C . PRO A 1 301 ? -29.750 -27.799 -13.051 1.00 57.22 301 PRO A C 1
ATOM 2284 O O . PRO A 1 301 ? -29.750 -28.963 -12.634 1.00 57.22 301 PRO A O 1
ATOM 2287 N N . PRO A 1 302 ? -28.957 -26.855 -12.513 1.00 58.06 302 PRO A N 1
ATOM 2288 C CA . PRO A 1 302 ? -28.106 -27.106 -11.356 1.00 58.06 302 PRO A CA 1
ATOM 2289 C C . PRO A 1 302 ? -28.937 -27.309 -10.074 1.00 58.06 302 PRO A C 1
ATOM 2291 O O . PRO A 1 302 ? -30.037 -26.760 -9.954 1.00 58.06 302 PRO A O 1
ATOM 2294 N N . PRO A 1 303 ? -28.429 -28.091 -9.103 1.00 52.66 303 PRO A N 1
ATOM 2295 C 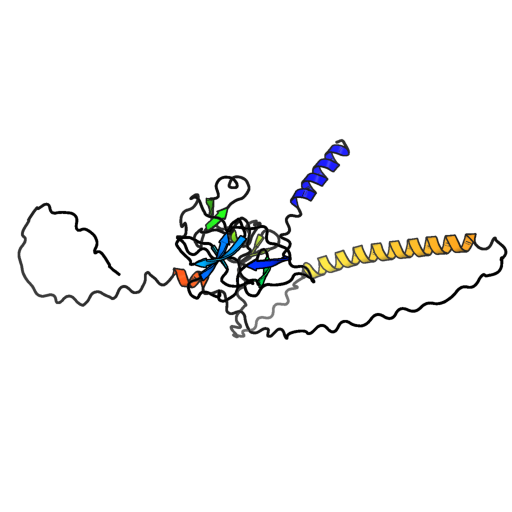CA . PRO A 1 303 ? -29.142 -28.379 -7.868 1.00 52.66 303 PRO A CA 1
ATOM 2296 C C . PRO A 1 303 ? -29.244 -27.141 -6.968 1.00 52.66 303 PRO A C 1
ATOM 2298 O O . PRO A 1 303 ? -28.268 -26.440 -6.704 1.00 52.66 303 PRO A O 1
ATOM 2301 N N . SER A 1 304 ? -30.465 -26.904 -6.492 1.00 52.47 304 SER A N 1
ATOM 2302 C CA . SER A 1 304 ? -30.812 -25.902 -5.490 1.00 52.47 304 SER A CA 1
ATOM 2303 C C . SER A 1 304 ? -30.338 -26.365 -4.113 1.00 52.47 304 SER A C 1
ATOM 2305 O O . SER A 1 304 ? -30.759 -27.420 -3.640 1.00 52.47 304 SER A O 1
ATOM 2307 N N . TYR A 1 305 ? -29.498 -25.561 -3.464 1.00 47.06 305 TYR A N 1
ATOM 2308 C CA . TYR A 1 305 ? -29.240 -25.670 -2.031 1.00 47.06 305 TYR A CA 1
ATOM 2309 C C . TYR A 1 305 ? -30.106 -24.656 -1.283 1.00 47.06 305 TYR A C 1
ATOM 2311 O O . TYR A 1 305 ? -30.253 -23.506 -1.698 1.00 47.06 305 TYR A O 1
ATOM 2319 N N . LYS A 1 306 ? -30.713 -25.124 -0.196 1.00 43.41 306 LYS A N 1
ATOM 2320 C CA . LYS A 1 306 ? -31.590 -24.386 0.709 1.00 43.41 306 LYS A CA 1
ATOM 2321 C C . LYS A 1 306 ? -31.329 -24.908 2.126 1.00 43.41 306 LYS A C 1
ATOM 2323 O O . LYS A 1 306 ? -31.080 -26.106 2.262 1.00 43.41 306 LYS A O 1
ATOM 2328 N N . PRO A 1 307 ? -31.688 -24.096 3.120 1.00 54.50 307 PRO A N 1
ATOM 2329 C CA . PRO A 1 307 ? -30.864 -23.087 3.779 1.00 54.50 307 PRO A CA 1
ATOM 2330 C C . PRO A 1 307 ? -29.899 -23.662 4.828 1.00 54.50 307 PRO A C 1
ATOM 2332 O O . PRO A 1 307 ? -30.215 -24.720 5.415 1.00 54.50 307 PRO A O 1
#

Sequence (307 aa):
MSIDFALVVAILALAHIASAIITQNSVINCTWPCSDAAAECVVTPEGAGCQIVQGDKWILNSPKKAPVFTGSYVSRMTMPCIPAPIPQLPVATPNTTIHPNQSIIEWPSWTLRRPLDFYLGNCGHDLYCSSVGQDAGQPVCRQRLSVGSACQSSNQCHYGFCSDNVCHPKNESPTNDGHTHHANNMDRNSSKTGQILASVFGIVGALLFAGFGFFMYRRHRRRSVIHQQPPAYPAASNINNSSSTSFNVNTVPLNSAGYKEEQFASDFLHEDNQHAPPPPPGTINGNHAVSYGDDNGLLRPPPSYKP